Protein AF-A0AAW2IRC9-F1 (afdb_monomer_lite)

Structure (mmCIF, N/CA/C/O backbone):
data_AF-A0AAW2IRC9-F1
#
_entry.id   AF-A0AAW2IRC9-F1
#
loop_
_atom_site.group_PDB
_atom_site.id
_atom_site.type_symbol
_atom_site.label_atom_id
_atom_site.label_alt_id
_atom_site.label_comp_id
_atom_site.label_asym_id
_atom_site.label_entity_id
_atom_site.label_seq_id
_atom_site.pdbx_PDB_ins_code
_atom_site.Cartn_x
_atom_site.Cartn_y
_atom_site.Cartn_z
_atom_site.occupancy
_atom_site.B_iso_or_equiv
_atom_site.auth_seq_id
_atom_site.auth_comp_id
_atom_site.auth_asym_id
_atom_site.auth_atom_id
_atom_site.pdbx_PDB_model_num
ATOM 1 N N . MET A 1 1 ? -17.119 -15.629 35.421 1.00 36.94 1 MET A N 1
ATOM 2 C CA . MET A 1 1 ? -17.142 -14.207 35.018 1.00 36.94 1 MET A CA 1
ATOM 3 C C . MET A 1 1 ? -16.609 -14.108 33.598 1.00 36.94 1 MET A C 1
ATOM 5 O O . MET A 1 1 ? -15.403 -14.056 33.413 1.00 36.94 1 MET A O 1
ATOM 9 N N . GLY A 1 2 ? -17.488 -14.213 32.599 1.00 42.50 2 GLY A N 1
ATOM 10 C CA . GLY A 1 2 ? -17.121 -14.050 31.191 1.00 42.50 2 GLY A CA 1
ATOM 11 C C . GLY A 1 2 ? -17.391 -12.611 30.780 1.00 42.50 2 GLY A C 1
ATOM 12 O O . GLY A 1 2 ? -18.548 -12.219 30.680 1.00 42.50 2 GLY A O 1
ATOM 13 N N . LEU A 1 3 ? -16.337 -11.816 30.607 1.00 39.44 3 LEU A N 1
ATOM 14 C CA . LEU A 1 3 ? -16.446 -10.465 30.067 1.00 39.44 3 LEU A CA 1
ATOM 15 C C . LEU A 1 3 ? -16.672 -10.579 28.558 1.00 39.44 3 LEU A C 1
ATOM 17 O O . LEU A 1 3 ? -15.726 -10.702 27.782 1.00 39.44 3 LEU A O 1
ATOM 21 N N . THR A 1 4 ? -17.935 -10.570 28.141 1.00 38.06 4 THR A N 1
ATOM 22 C CA . THR A 1 4 ? -18.306 -10.381 26.740 1.00 38.06 4 THR A CA 1
ATOM 23 C C . THR A 1 4 ? -17.906 -8.964 26.338 1.00 38.06 4 THR A C 1
ATOM 25 O O . THR A 1 4 ? -18.595 -8.001 26.676 1.00 38.06 4 THR A O 1
ATOM 28 N N . LYS A 1 5 ? -16.769 -8.821 25.647 1.00 39.12 5 LYS A N 1
ATOM 29 C CA . LYS A 1 5 ? -16.417 -7.588 24.936 1.00 39.12 5 LYS A CA 1
ATOM 30 C C . LYS A 1 5 ? -17.437 -7.398 23.814 1.00 39.12 5 LYS A C 1
ATOM 32 O O . LYS A 1 5 ? -17.303 -7.968 22.738 1.00 39.12 5 LYS A O 1
ATOM 37 N N . THR A 1 6 ? -18.484 -6.628 24.080 1.00 34.91 6 THR A N 1
ATOM 38 C CA . THR A 1 6 ? -19.304 -6.022 23.030 1.00 34.91 6 THR A CA 1
ATOM 39 C C . THR A 1 6 ? -18.390 -5.172 22.148 1.00 34.91 6 THR A C 1
ATOM 41 O O . THR A 1 6 ? -17.687 -4.317 22.699 1.00 34.91 6 THR A O 1
ATOM 44 N N . PRO A 1 7 ? -18.364 -5.371 20.818 1.00 43.81 7 PRO A N 1
ATOM 45 C CA . PRO A 1 7 ? -17.602 -4.498 19.949 1.00 43.81 7 PRO A CA 1
ATOM 46 C C . PRO A 1 7 ? -18.285 -3.135 19.994 1.00 43.81 7 PRO A C 1
ATOM 48 O O . PRO A 1 7 ? -19.433 -2.973 19.578 1.00 43.81 7 PRO A O 1
ATOM 51 N N . VAL A 1 8 ? -17.592 -2.157 20.569 1.00 36.47 8 VAL A N 1
ATOM 52 C CA . VAL A 1 8 ? -17.982 -0.756 20.475 1.00 36.47 8 VAL A CA 1
ATOM 53 C C . VAL A 1 8 ? -17.762 -0.368 19.019 1.00 36.47 8 VAL A C 1
ATOM 55 O O . VAL A 1 8 ? -16.678 0.062 18.637 1.00 36.47 8 VAL A O 1
ATOM 58 N N . VAL A 1 9 ? -18.782 -0.568 18.185 1.00 44.66 9 VAL A N 1
ATOM 59 C CA . VAL A 1 9 ? -18.834 0.013 16.844 1.00 44.66 9 VAL A CA 1
ATOM 60 C C . VAL A 1 9 ? -19.119 1.497 17.039 1.00 44.66 9 VAL A C 1
ATOM 62 O O . VAL A 1 9 ? -20.247 1.972 16.930 1.00 44.66 9 VAL A O 1
ATOM 65 N N . LEU A 1 10 ? -18.075 2.238 17.409 1.00 42.06 10 LEU A N 1
ATOM 66 C CA . LEU A 1 10 ? -18.024 3.659 17.116 1.00 42.06 10 LEU A CA 1
ATOM 67 C C . LEU A 1 10 ? -18.193 3.777 15.597 1.00 42.06 10 LEU A C 1
ATOM 69 O O . LEU A 1 10 ? -17.495 3.068 14.871 1.00 42.06 10 LEU A O 1
ATOM 73 N N . PRO A 1 11 ? -19.090 4.635 15.087 1.00 44.66 11 PRO A N 1
ATOM 74 C CA . PRO A 1 11 ? -19.077 4.975 13.680 1.00 44.66 11 PRO A CA 1
ATOM 75 C C . PRO A 1 11 ? -17.816 5.808 13.449 1.00 44.66 11 PRO A C 1
ATOM 77 O O . PRO A 1 11 ? -17.836 7.037 13.487 1.00 44.66 11 PRO A O 1
ATOM 80 N N . THR A 1 12 ? -16.681 5.133 13.288 1.00 57.25 12 THR A N 1
ATOM 81 C CA . THR A 1 12 ? -15.450 5.728 12.797 1.00 57.25 12 THR A CA 1
ATOM 82 C C . THR A 1 12 ? -15.801 6.324 11.444 1.00 57.25 12 THR A C 1
ATOM 84 O O . THR A 1 12 ? -16.203 5.622 10.515 1.00 57.25 12 THR A O 1
ATOM 87 N N . LEU A 1 13 ? -15.730 7.652 11.347 1.00 67.56 13 LEU A N 1
ATOM 88 C CA . LEU A 1 13 ? -15.794 8.376 10.084 1.00 67.56 13 LEU A CA 1
ATOM 89 C C . LEU A 1 13 ? -14.582 7.938 9.255 1.00 67.56 13 LEU A C 1
ATOM 91 O O . LEU A 1 13 ? -13.532 8.567 9.278 1.00 67.56 13 LEU A O 1
ATOM 95 N N . LEU A 1 14 ? -14.720 6.799 8.577 1.00 77.38 14 LEU A N 1
ATOM 96 C CA . LEU A 1 14 ? -13.683 6.246 7.726 1.00 77.38 14 LEU A CA 1
ATOM 97 C C . LEU A 1 14 ? -13.409 7.235 6.593 1.00 77.38 14 LEU A C 1
ATOM 99 O O . LEU A 1 14 ? -14.340 7.784 5.980 1.00 77.38 14 LEU A O 1
ATOM 103 N N . SER A 1 15 ? -12.128 7.435 6.302 1.00 87.44 15 SER A N 1
ATOM 104 C CA . SER A 1 15 ? -11.694 8.162 5.115 1.00 87.44 15 SER A CA 1
ATOM 105 C C . SER A 1 15 ? -12.224 7.481 3.844 1.00 87.44 15 SER A C 1
ATOM 107 O O . SER A 1 15 ? -12.690 6.335 3.886 1.00 87.44 15 SER A O 1
ATOM 109 N N . PRO A 1 16 ? -12.167 8.148 2.677 1.00 91.50 16 PRO A N 1
ATOM 110 C CA . PRO A 1 16 ? -12.496 7.504 1.408 1.00 91.50 16 PRO A CA 1
ATOM 111 C C . PRO A 1 16 ? -11.729 6.188 1.201 1.00 91.50 16 PRO A C 1
ATOM 113 O O . PRO A 1 16 ? -12.317 5.216 0.730 1.00 91.50 16 PRO A O 1
ATOM 116 N N . LEU A 1 17 ? -10.460 6.137 1.628 1.00 91.00 17 LEU A N 1
ATOM 117 C CA . LEU A 1 17 ? -9.631 4.937 1.554 1.00 91.00 17 LEU A CA 1
ATOM 118 C C . LEU A 1 17 ? -10.124 3.851 2.512 1.00 91.00 17 LEU A C 1
ATOM 120 O O . LEU A 1 17 ? -10.362 2.728 2.077 1.00 91.00 17 LEU A O 1
ATOM 124 N N . GLY A 1 18 ? -10.359 4.188 3.783 1.00 92.25 18 GLY A N 1
ATOM 125 C CA . GLY A 1 18 ? -10.880 3.237 4.769 1.00 92.25 18 GLY A CA 1
ATOM 126 C C . GLY A 1 18 ? -12.242 2.657 4.368 1.00 92.25 18 GLY A C 1
ATOM 127 O O . GLY A 1 18 ? -12.480 1.461 4.518 1.00 92.25 18 GLY A O 1
ATOM 128 N N . LYS A 1 19 ? -13.122 3.471 3.765 1.00 93.56 19 LYS A N 1
ATOM 129 C CA . LYS A 1 19 ? -14.418 3.017 3.223 1.00 93.56 19 LYS A CA 1
ATOM 130 C C . LYS A 1 19 ? -14.255 2.065 2.042 1.00 93.56 19 LYS A C 1
ATOM 132 O O . LYS A 1 19 ? -14.993 1.086 1.963 1.00 93.56 19 LYS A O 1
ATOM 137 N N . ALA A 1 20 ? -13.333 2.361 1.126 1.00 94.81 20 ALA A N 1
ATOM 138 C CA . ALA A 1 20 ? -13.035 1.481 0.001 1.00 94.81 20 ALA A CA 1
ATOM 139 C C . ALA A 1 20 ? -12.475 0.136 0.495 1.00 94.81 20 ALA A C 1
ATOM 141 O O . ALA A 1 20 ? -12.919 -0.917 0.040 1.00 94.81 20 ALA A O 1
ATOM 142 N N . CYS A 1 21 ? -11.595 0.169 1.501 1.00 93.44 21 CYS A N 1
ATOM 143 C CA . CYS A 1 21 ? -11.014 -1.031 2.097 1.00 93.44 21 CYS A CA 1
ATOM 144 C C . CYS A 1 21 ? -12.058 -1.891 2.818 1.00 93.44 21 CYS A C 1
ATOM 146 O O . CYS A 1 21 ? -12.134 -3.089 2.566 1.00 93.44 21 CYS A O 1
ATOM 148 N N . ALA A 1 22 ? -12.932 -1.278 3.621 1.00 92.38 22 ALA A N 1
ATOM 149 C CA . ALA A 1 22 ? -14.032 -1.976 4.290 1.00 92.38 22 ALA A CA 1
ATOM 150 C C . ALA A 1 22 ? -15.024 -2.624 3.304 1.00 92.38 22 ALA A C 1
ATOM 152 O O . ALA A 1 22 ? -15.643 -3.637 3.614 1.00 92.38 22 ALA A O 1
ATOM 153 N N . ARG A 1 23 ? -15.181 -2.051 2.104 1.00 93.81 23 ARG A N 1
ATOM 154 C CA . ARG A 1 23 ? -16.021 -2.608 1.030 1.00 93.81 23 ARG A CA 1
ATOM 155 C C . ARG A 1 23 ? -15.294 -3.626 0.154 1.00 93.81 23 ARG A C 1
ATOM 157 O O . ARG A 1 23 ? -15.916 -4.148 -0.766 1.00 93.81 23 ARG A O 1
ATOM 164 N N . MET A 1 24 ? -14.007 -3.885 0.401 1.00 92.88 24 MET A N 1
ATOM 165 C CA . MET A 1 24 ? -13.148 -4.681 -0.482 1.00 92.88 24 MET A CA 1
ATOM 166 C C . MET A 1 24 ? -13.106 -4.155 -1.933 1.00 92.88 24 MET A C 1
ATOM 168 O O . MET A 1 24 ? -12.866 -4.916 -2.873 1.00 92.88 24 MET A O 1
ATOM 172 N N . ASP A 1 25 ? -13.319 -2.852 -2.137 1.00 96.19 25 ASP A N 1
ATOM 173 C CA . ASP A 1 25 ? -13.306 -2.237 -3.465 1.00 96.19 25 ASP A CA 1
ATOM 174 C C . ASP A 1 25 ? -11.872 -1.890 -3.878 1.00 96.19 25 ASP A C 1
ATOM 176 O O . ASP A 1 25 ? -11.396 -0.764 -3.719 1.00 96.19 25 ASP A O 1
ATOM 180 N N . LEU A 1 26 ? -11.172 -2.888 -4.419 1.00 95.25 26 LEU A N 1
ATOM 181 C CA . LEU A 1 26 ? -9.786 -2.740 -4.860 1.00 95.25 26 LEU A CA 1
ATOM 182 C C . LEU A 1 26 ? -9.626 -1.681 -5.966 1.00 95.25 26 LEU A C 1
ATOM 184 O O . LEU A 1 26 ? -8.556 -1.088 -6.083 1.00 95.25 26 LEU A O 1
ATOM 188 N N . THR A 1 27 ? -10.670 -1.413 -6.759 1.00 95.62 27 THR A N 1
ATOM 189 C CA . THR A 1 27 ? -10.611 -0.404 -7.830 1.00 95.62 27 THR A CA 1
ATOM 190 C C . THR A 1 27 ? -10.643 1.001 -7.247 1.00 95.62 27 THR A C 1
ATOM 192 O O . THR A 1 27 ? -9.814 1.833 -7.607 1.00 95.62 27 THR A O 1
ATOM 195 N N . ALA A 1 28 ? -11.534 1.255 -6.288 1.00 95.88 28 ALA A N 1
ATOM 196 C CA . ALA A 1 28 ? -11.546 2.524 -5.571 1.00 95.88 28 ALA A CA 1
ATOM 197 C C . ALA A 1 28 ? -10.240 2.744 -4.788 1.00 95.88 28 ALA A C 1
ATOM 199 O O . ALA A 1 28 ? -9.712 3.856 -4.777 1.00 95.88 28 ALA A O 1
ATOM 200 N N . VAL A 1 29 ? -9.682 1.690 -4.178 1.00 95.56 29 VAL A N 1
ATOM 201 C CA . VAL A 1 29 ? -8.371 1.755 -3.510 1.00 95.56 29 VAL A CA 1
ATOM 202 C C . VAL A 1 29 ? -7.272 2.138 -4.506 1.00 95.56 29 VAL A C 1
ATOM 204 O O . VAL A 1 29 ? -6.494 3.046 -4.225 1.00 95.56 29 VAL A O 1
ATOM 207 N N . HIS A 1 30 ? -7.236 1.508 -5.684 1.00 96.31 30 HIS A N 1
ATOM 208 C CA . HIS A 1 30 ? -6.281 1.828 -6.754 1.00 96.31 30 HIS A CA 1
ATOM 209 C C . HIS A 1 30 ? -6.328 3.308 -7.154 1.00 96.31 30 HIS A C 1
ATOM 211 O O . HIS A 1 30 ? -5.298 3.986 -7.122 1.00 96.31 30 HIS A O 1
ATOM 217 N N . ASP A 1 31 ? -7.521 3.832 -7.435 1.00 94.75 31 ASP A N 1
ATOM 218 C CA . ASP A 1 31 ? -7.710 5.231 -7.830 1.00 94.75 31 ASP A CA 1
ATOM 219 C C . ASP A 1 31 ? -7.279 6.210 -6.727 1.00 94.75 31 ASP A C 1
ATOM 221 O O . ASP A 1 31 ? -6.733 7.282 -7.008 1.00 94.75 31 ASP A O 1
ATOM 225 N N . ILE A 1 32 ? -7.514 5.860 -5.458 1.00 93.69 32 ILE A N 1
ATOM 226 C CA . ILE A 1 32 ? -7.085 6.674 -4.317 1.00 93.69 32 ILE A CA 1
ATOM 227 C C . ILE A 1 32 ? -5.559 6.670 -4.201 1.00 93.69 32 ILE A C 1
ATOM 229 O O . ILE A 1 32 ? -4.970 7.742 -4.080 1.00 93.69 32 ILE A O 1
ATOM 233 N N . LEU A 1 33 ? -4.903 5.510 -4.305 1.00 92.31 33 LEU A N 1
ATOM 234 C CA . LEU A 1 33 ? -3.439 5.420 -4.243 1.00 92.31 33 LEU A CA 1
ATOM 235 C C . LEU A 1 33 ? -2.751 6.197 -5.377 1.00 92.31 33 LEU A C 1
ATOM 237 O O . LEU A 1 33 ? -1.695 6.796 -5.160 1.00 92.31 33 LEU A O 1
ATOM 241 N N . LEU A 1 34 ? -3.355 6.243 -6.570 1.00 91.00 34 LEU A N 1
ATOM 242 C CA . LEU A 1 34 ? -2.870 7.083 -7.668 1.00 91.00 34 LEU A CA 1
ATOM 243 C C . LEU A 1 34 ? -2.949 8.578 -7.333 1.00 91.00 34 LEU A C 1
ATOM 245 O O . LEU A 1 34 ? -2.019 9.323 -7.639 1.00 91.00 34 LEU A O 1
ATOM 249 N N . LYS A 1 35 ? -4.037 9.021 -6.690 1.00 88.69 35 LYS A N 1
ATOM 250 C CA . LYS A 1 35 ? -4.242 10.430 -6.307 1.00 88.69 35 LYS A CA 1
ATOM 251 C C . LYS A 1 35 ? -3.357 10.866 -5.141 1.00 88.69 35 LYS A C 1
ATOM 253 O O . LYS A 1 35 ? -2.878 12.003 -5.137 1.00 88.69 35 LYS A O 1
ATOM 258 N N . THR A 1 36 ? -3.153 9.988 -4.162 1.00 82.75 36 THR A N 1
ATOM 259 C CA . THR A 1 36 ? -2.297 10.260 -3.000 1.00 82.75 36 THR A CA 1
ATOM 260 C C . THR A 1 36 ? -0.821 10.315 -3.401 1.00 82.75 36 THR A C 1
ATOM 262 O O . THR A 1 36 ? -0.071 11.118 -2.854 1.00 82.75 36 THR A O 1
ATOM 265 N N . GLY A 1 37 ? -0.401 9.572 -4.431 1.00 77.12 37 GLY A N 1
ATOM 266 C CA . GLY A 1 37 ? 0.963 9.668 -4.955 1.00 77.12 37 GLY A CA 1
ATOM 267 C C . GLY A 1 37 ? 2.014 9.192 -3.943 1.00 77.12 37 GLY A C 1
ATOM 268 O O . GLY A 1 37 ? 1.765 8.239 -3.212 1.00 77.12 37 GLY A O 1
ATOM 269 N N . TYR A 1 38 ? 3.173 9.858 -3.919 1.00 73.12 38 TYR A N 1
ATOM 270 C CA . TYR A 1 38 ? 4.244 9.679 -2.919 1.00 73.12 38 TYR A CA 1
ATOM 271 C C . TYR A 1 38 ? 4.164 10.719 -1.781 1.00 73.12 38 TYR A C 1
ATOM 273 O O . TYR A 1 38 ? 5.085 10.844 -0.984 1.00 73.12 38 TYR A O 1
ATOM 281 N N . LYS A 1 39 ? 3.055 11.468 -1.685 1.00 65.38 39 LYS A N 1
ATOM 282 C CA . LYS A 1 39 ? 2.900 12.614 -0.766 1.00 65.38 39 LYS A CA 1
ATOM 283 C C . LYS A 1 39 ? 2.971 12.248 0.716 1.00 65.38 39 LYS A C 1
ATOM 285 O O . LYS A 1 39 ? 3.263 13.084 1.558 1.00 65.38 39 LYS A O 1
ATOM 290 N N . ASP A 1 40 ? 2.687 10.995 1.057 1.00 60.03 40 ASP A N 1
ATOM 291 C CA . ASP A 1 40 ? 2.807 10.522 2.438 1.00 60.03 40 ASP A CA 1
ATOM 292 C C . ASP A 1 40 ? 4.276 10.286 2.860 1.00 60.03 40 ASP A C 1
ATOM 294 O O . ASP A 1 40 ? 4.545 10.135 4.049 1.00 60.03 40 ASP A O 1
ATOM 298 N N . GLU A 1 41 ? 5.225 10.284 1.913 1.00 58.78 41 GLU A N 1
ATOM 299 C CA . GLU A 1 41 ? 6.671 10.092 2.146 1.00 58.78 41 GLU A CA 1
ATOM 300 C C . GLU A 1 41 ? 7.488 11.381 1.929 1.00 58.78 41 GLU A C 1
ATOM 302 O O . GLU A 1 41 ? 8.716 11.378 2.010 1.00 58.78 41 GLU A O 1
ATOM 307 N N . GLU A 1 42 ? 6.804 12.510 1.720 1.00 52.31 42 GLU A N 1
ATOM 308 C CA . GLU A 1 42 ? 7.353 13.816 1.308 1.00 52.31 42 GLU A CA 1
ATOM 309 C C . GLU A 1 42 ? 8.254 14.492 2.371 1.00 52.31 42 GLU A C 1
ATOM 311 O O . GLU A 1 42 ? 8.742 15.599 2.173 1.00 52.31 42 GLU A O 1
ATOM 316 N N . GLY A 1 43 ? 8.535 13.812 3.490 1.00 47.81 43 GLY A N 1
ATOM 317 C CA . GLY A 1 43 ? 9.552 14.199 4.473 1.00 47.81 43 GLY A CA 1
ATOM 318 C C . GLY A 1 43 ? 10.975 13.711 4.159 1.00 47.81 43 GLY A C 1
ATOM 319 O O . GLY A 1 43 ? 11.900 14.090 4.873 1.00 47.81 43 GLY A O 1
ATOM 320 N N . ALA A 1 44 ? 11.163 12.880 3.126 1.00 45.47 44 ALA A N 1
ATOM 321 C CA . ALA A 1 44 ? 12.467 12.317 2.746 1.00 45.47 44 ALA A CA 1
ATOM 322 C C . ALA A 1 44 ? 12.924 12.689 1.322 1.00 45.47 44 ALA A C 1
ATOM 324 O O . ALA A 1 44 ? 13.997 12.271 0.890 1.00 45.47 44 ALA A O 1
ATOM 325 N N . GLU A 1 45 ? 12.141 13.484 0.589 1.00 46.03 45 GLU A N 1
ATOM 326 C CA . GLU A 1 45 ? 12.433 13.858 -0.798 1.00 46.03 45 GLU A CA 1
ATOM 327 C C . GLU A 1 45 ? 12.800 15.345 -0.896 1.00 46.03 45 GLU A C 1
ATOM 329 O O . GLU A 1 45 ? 12.021 16.139 -1.407 1.00 46.03 45 GLU A O 1
ATOM 334 N N . ASN A 1 46 ? 13.957 15.749 -0.356 1.00 48.06 46 ASN A N 1
ATOM 335 C CA . ASN A 1 46 ? 14.750 16.862 -0.907 1.00 48.06 46 ASN A CA 1
ATOM 336 C C . ASN A 1 46 ? 16.064 17.067 -0.142 1.00 48.06 46 ASN A C 1
ATOM 338 O O . ASN A 1 46 ? 16.221 17.996 0.642 1.00 48.06 46 ASN A O 1
ATOM 342 N N . GLU A 1 47 ? 17.049 16.237 -0.463 1.00 46.38 47 GLU A N 1
ATOM 343 C CA . GLU A 1 47 ? 18.367 16.772 -0.797 1.00 46.38 47 GLU A CA 1
ATOM 344 C C . GLU A 1 47 ? 18.963 15.860 -1.867 1.00 46.38 47 GLU A C 1
ATOM 346 O O . GLU A 1 47 ? 19.677 14.891 -1.608 1.00 46.38 47 GLU A O 1
ATOM 351 N N . LEU A 1 48 ? 18.533 16.133 -3.097 1.00 52.62 48 LEU A N 1
ATOM 352 C CA . LEU A 1 48 ? 19.063 15.517 -4.297 1.00 52.62 48 LEU A CA 1
ATOM 353 C C . LEU A 1 48 ? 20.542 15.917 -4.425 1.00 52.62 48 LEU A C 1
ATOM 355 O O . LEU A 1 48 ? 20.870 17.057 -4.765 1.00 52.62 48 LEU A O 1
ATOM 359 N N . SER A 1 49 ? 21.442 15.019 -4.023 1.00 53.50 49 SER A N 1
ATOM 360 C CA . SER A 1 49 ? 22.880 15.283 -3.978 1.00 53.50 49 SER A CA 1
ATOM 361 C C . SER A 1 49 ? 23.553 14.880 -5.292 1.00 53.50 49 SER A C 1
ATOM 363 O O . SER A 1 49 ? 23.068 14.034 -6.041 1.00 53.50 49 SER A O 1
ATOM 365 N N . PHE A 1 50 ? 24.734 15.446 -5.543 1.00 50.75 50 PHE A N 1
ATOM 366 C CA . PHE A 1 50 ? 25.613 15.222 -6.703 1.00 50.75 50 PHE A CA 1
ATOM 367 C C . PHE A 1 50 ? 25.855 13.733 -7.090 1.00 50.75 50 PHE A C 1
ATOM 369 O O . PHE A 1 50 ? 26.366 13.448 -8.170 1.00 50.75 50 PHE A O 1
ATOM 376 N N . GLN A 1 51 ? 25.466 12.767 -6.246 1.00 51.97 51 GLN A N 1
ATOM 377 C CA . GLN A 1 51 ? 25.468 11.321 -6.524 1.00 51.97 51 GLN A CA 1
ATOM 378 C C . GLN A 1 51 ? 24.451 10.857 -7.591 1.00 51.97 51 GLN A C 1
ATOM 380 O O . GLN A 1 51 ? 24.548 9.732 -8.093 1.00 51.97 51 GLN A O 1
ATOM 385 N N . GLU A 1 52 ? 23.506 11.708 -7.987 1.00 58.38 52 GLU A N 1
ATOM 386 C CA . GLU A 1 52 ? 22.450 11.395 -8.963 1.00 58.38 52 GLU A CA 1
ATOM 387 C C . GLU A 1 52 ? 22.892 11.170 -10.405 1.00 58.38 52 GLU A C 1
ATOM 389 O O . GLU A 1 52 ? 22.117 10.674 -11.221 1.00 58.38 52 GLU A O 1
ATOM 394 N N . TRP A 1 53 ? 24.131 11.506 -10.749 1.00 57.66 53 TRP A N 1
ATOM 395 C CA . TRP A 1 53 ? 24.609 11.398 -12.131 1.00 57.66 53 TRP A CA 1
ATOM 396 C C . TRP A 1 53 ? 25.130 9.997 -12.470 1.00 57.66 53 TRP A C 1
ATOM 398 O O . TRP A 1 53 ? 25.658 9.767 -13.556 1.00 57.66 53 TRP A O 1
ATOM 408 N N . THR A 1 54 ? 24.996 9.044 -11.547 1.00 77.94 54 THR A N 1
ATOM 409 C CA . THR A 1 54 ? 25.406 7.659 -11.774 1.00 77.94 54 THR A CA 1
ATOM 410 C C . THR A 1 54 ? 24.333 6.890 -12.548 1.00 77.94 54 THR A C 1
ATOM 412 O O . THR A 1 54 ? 23.133 7.037 -12.306 1.00 77.94 54 THR A O 1
ATOM 415 N N . GLN A 1 55 ? 24.766 6.014 -13.462 1.00 81.06 55 GLN A N 1
ATOM 416 C CA . GLN A 1 55 ? 23.875 5.147 -14.248 1.00 81.06 55 GLN A CA 1
ATOM 417 C C . GLN A 1 55 ? 22.900 4.359 -13.357 1.00 81.06 55 GLN A C 1
ATOM 419 O O . GLN A 1 55 ? 21.736 4.187 -13.699 1.00 81.06 55 GLN A O 1
ATOM 424 N N . GLN A 1 56 ? 23.354 3.942 -12.173 1.00 79.31 56 GLN A N 1
ATOM 425 C CA . GLN A 1 56 ? 22.548 3.205 -11.204 1.00 79.31 56 GLN A CA 1
ATOM 426 C C . GLN A 1 56 ? 21.353 4.017 -10.678 1.00 79.31 56 GLN A C 1
ATOM 428 O O . GLN A 1 56 ? 20.254 3.475 -10.556 1.00 79.31 56 GLN A O 1
ATOM 433 N N . VAL A 1 57 ? 21.536 5.312 -10.392 1.00 81.25 57 VAL A N 1
ATOM 434 C CA . VAL A 1 57 ? 20.438 6.180 -9.936 1.00 81.25 57 VAL A CA 1
ATOM 435 C C . VAL A 1 57 ? 19.447 6.432 -11.072 1.00 81.25 57 VAL A C 1
ATOM 437 O O . VAL A 1 57 ? 18.237 6.361 -10.855 1.00 81.25 57 VAL A O 1
ATOM 440 N N . GLN A 1 58 ? 19.932 6.635 -12.300 1.00 83.31 58 GLN A N 1
ATOM 441 C CA . GLN A 1 58 ? 19.058 6.755 -13.470 1.00 83.31 58 GLN A CA 1
ATOM 442 C C . GLN A 1 58 ? 18.235 5.484 -13.708 1.00 83.31 58 GLN A C 1
ATOM 444 O O . GLN A 1 58 ? 17.026 5.564 -13.928 1.00 83.31 58 GLN A O 1
ATOM 449 N N . ASP A 1 59 ? 18.856 4.309 -13.614 1.00 87.75 59 ASP A N 1
ATOM 450 C CA . ASP A 1 59 ? 18.175 3.024 -13.775 1.00 87.75 59 ASP A CA 1
ATOM 451 C C . ASP A 1 59 ? 17.114 2.807 -12.689 1.00 87.75 59 ASP A C 1
ATOM 453 O O . ASP A 1 59 ? 16.014 2.329 -12.985 1.00 87.75 59 ASP A O 1
ATOM 457 N N . MET A 1 60 ? 17.398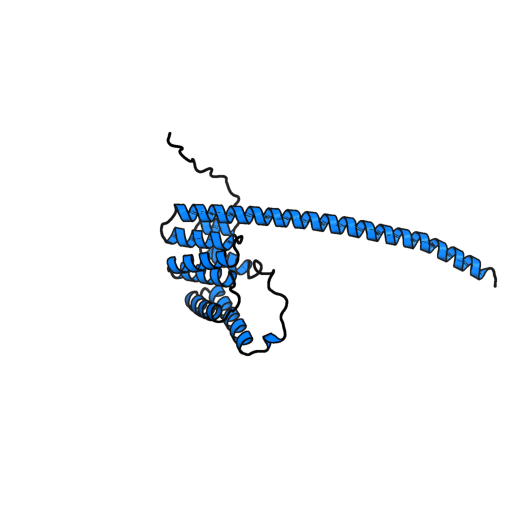 3.214 -11.449 1.00 87.31 60 MET A N 1
ATOM 458 C CA . MET A 1 60 ? 16.440 3.184 -10.342 1.00 87.31 60 MET A CA 1
ATOM 459 C C . MET A 1 60 ? 15.236 4.098 -10.615 1.00 87.31 60 MET A C 1
ATOM 461 O O . MET A 1 60 ? 14.091 3.649 -10.527 1.00 87.31 60 MET A O 1
ATOM 465 N N . LEU A 1 61 ? 15.470 5.358 -11.000 1.00 86.75 61 LEU A N 1
ATOM 466 C CA . LEU A 1 61 ? 14.404 6.321 -11.305 1.00 86.75 61 LEU A CA 1
ATOM 467 C C . LEU A 1 61 ? 13.550 5.876 -12.497 1.00 86.75 61 LEU A C 1
ATOM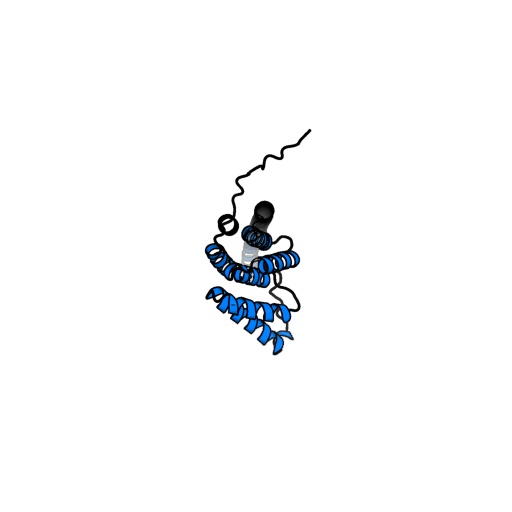 469 O O . LEU A 1 61 ? 12.321 5.956 -12.450 1.00 86.75 61 LEU A O 1
ATOM 473 N N . ASN A 1 62 ? 14.184 5.349 -13.545 1.00 89.94 62 ASN A N 1
ATOM 474 C CA . ASN A 1 62 ? 13.487 4.785 -14.695 1.00 89.94 62 ASN A CA 1
ATOM 475 C C . ASN A 1 62 ? 12.644 3.571 -14.289 1.00 89.94 62 ASN A C 1
ATOM 477 O O . ASN A 1 62 ? 11.480 3.483 -14.673 1.00 89.94 62 ASN A O 1
ATOM 481 N N . THR A 1 63 ? 13.187 2.668 -13.468 1.00 92.44 63 THR A N 1
ATOM 482 C CA . THR A 1 63 ? 12.456 1.491 -12.970 1.00 92.44 63 THR A CA 1
ATOM 483 C C . THR A 1 63 ? 11.237 1.903 -12.139 1.00 92.44 63 THR A C 1
ATOM 485 O O . THR A 1 63 ? 10.150 1.374 -12.368 1.00 92.44 63 THR A O 1
ATOM 488 N N . LYS A 1 64 ? 11.373 2.900 -11.249 1.00 91.44 64 LYS A N 1
ATOM 489 C CA . LYS A 1 64 ? 10.246 3.506 -10.513 1.00 91.44 64 LYS A CA 1
ATOM 490 C C . LYS A 1 64 ? 9.187 4.043 -11.472 1.00 91.44 64 LYS A C 1
ATOM 492 O O . LYS A 1 64 ? 8.020 3.676 -11.367 1.00 91.44 64 LYS A O 1
ATOM 497 N N . LYS A 1 65 ? 9.601 4.847 -12.454 1.00 91.69 65 LYS A N 1
ATOM 498 C CA . LYS A 1 65 ? 8.703 5.437 -13.453 1.00 91.69 65 LYS A CA 1
ATOM 499 C C . LYS A 1 65 ? 7.945 4.378 -14.256 1.00 91.69 65 LYS A C 1
ATOM 501 O O . LYS A 1 65 ? 6.743 4.527 -14.459 1.00 91.69 65 LYS A O 1
ATOM 506 N N . PHE A 1 66 ? 8.616 3.323 -14.716 1.00 94.50 66 PHE A N 1
ATOM 507 C CA . PHE A 1 66 ? 7.963 2.241 -15.456 1.00 94.50 66 PHE A CA 1
ATOM 508 C C . PHE A 1 66 ? 6.997 1.443 -14.577 1.00 94.50 66 PHE A C 1
ATOM 510 O O . PHE A 1 66 ? 5.893 1.145 -15.028 1.00 94.50 66 PHE A O 1
ATOM 517 N N . GLY A 1 67 ? 7.360 1.177 -13.317 1.00 95.50 67 GLY A N 1
ATOM 518 C CA . GLY A 1 67 ? 6.455 0.559 -12.345 1.00 95.50 67 GLY A CA 1
ATOM 519 C C . GLY A 1 67 ? 5.194 1.389 -12.116 1.00 95.50 67 GLY A C 1
ATOM 520 O O . GLY A 1 67 ? 4.093 0.851 -12.154 1.00 95.50 67 GLY A O 1
ATOM 521 N N . ASP A 1 68 ? 5.336 2.707 -11.981 1.00 93.56 68 ASP A N 1
ATOM 522 C CA . ASP A 1 68 ? 4.208 3.622 -11.791 1.00 93.56 68 ASP A CA 1
ATOM 523 C C . ASP A 1 68 ? 3.301 3.732 -13.018 1.00 93.56 68 ASP A C 1
ATOM 525 O O . ASP A 1 68 ? 2.079 3.815 -12.877 1.00 93.56 68 ASP A O 1
ATOM 529 N N . ILE A 1 69 ? 3.881 3.711 -14.222 1.00 95.38 69 ILE A N 1
ATOM 530 C CA . ILE A 1 69 ? 3.120 3.664 -15.476 1.00 95.38 69 ILE A CA 1
ATOM 531 C C . ILE A 1 69 ? 2.327 2.358 -15.551 1.00 95.38 69 ILE A C 1
ATOM 533 O O . ILE A 1 69 ? 1.114 2.408 -15.731 1.00 95.38 69 ILE A O 1
ATOM 537 N N . ALA A 1 70 ? 2.978 1.211 -15.339 1.00 96.88 70 ALA A N 1
ATOM 538 C CA . ALA A 1 70 ? 2.315 -0.091 -15.359 1.00 96.88 70 ALA A CA 1
ATOM 539 C C . ALA A 1 70 ? 1.205 -0.181 -14.298 1.00 96.88 70 ALA A C 1
ATOM 541 O O . ALA A 1 70 ? 0.095 -0.628 -14.586 1.00 96.88 70 ALA A O 1
ATOM 542 N N . PHE A 1 71 ? 1.467 0.323 -13.087 1.00 96.50 71 PHE A N 1
ATOM 543 C CA . PHE A 1 71 ? 0.484 0.374 -12.010 1.00 96.50 71 PHE A CA 1
ATOM 544 C C . PHE A 1 71 ? -0.727 1.228 -12.391 1.00 96.50 71 PHE A C 1
ATOM 546 O O . PHE A 1 71 ? -1.863 0.793 -12.209 1.00 96.50 71 PHE A O 1
ATOM 553 N N . ARG A 1 72 ? -0.512 2.423 -12.952 1.00 95.62 72 ARG A N 1
ATOM 554 C CA . ARG A 1 72 ? -1.592 3.300 -13.428 1.00 95.62 72 ARG A CA 1
ATOM 555 C C . ARG A 1 72 ? -2.408 2.648 -14.538 1.00 95.62 72 ARG A C 1
ATOM 557 O O . ARG A 1 72 ? -3.634 2.720 -14.508 1.00 95.62 72 ARG A O 1
ATOM 564 N N . ASP A 1 73 ? -1.734 1.992 -15.472 1.00 96.44 73 ASP A N 1
ATOM 565 C CA . ASP A 1 73 ? -2.350 1.359 -16.637 1.00 96.44 73 ASP A CA 1
ATOM 566 C C . ASP A 1 73 ? -2.998 -0.002 -16.278 1.00 96.44 73 ASP A C 1
ATOM 568 O O . ASP A 1 73 ? -3.533 -0.690 -17.146 1.00 96.44 73 ASP A O 1
ATOM 572 N N . LYS A 1 74 ? -3.013 -0.361 -14.981 1.00 95.69 74 LYS A N 1
ATOM 573 C CA . LYS A 1 74 ? -3.568 -1.602 -14.407 1.00 95.69 74 LYS A CA 1
ATOM 574 C C . LYS A 1 74 ? -2.897 -2.876 -14.929 1.00 95.69 74 LYS A C 1
ATOM 576 O O . LYS A 1 74 ? -3.433 -3.973 -14.767 1.00 95.69 74 LYS A O 1
ATOM 581 N N . ASP A 1 75 ? -1.696 -2.753 -15.488 1.00 97.25 75 ASP A N 1
ATOM 582 C CA . ASP A 1 75 ? -0.822 -3.887 -15.768 1.00 97.25 75 ASP A CA 1
ATOM 583 C C . ASP A 1 75 ? -0.091 -4.296 -14.485 1.00 97.25 75 ASP A C 1
ATOM 585 O O . ASP A 1 75 ? 1.083 -3.996 -14.251 1.00 97.25 75 ASP A O 1
ATOM 589 N N . PHE A 1 76 ? -0.833 -4.966 -13.605 1.00 97.12 76 PHE A N 1
ATOM 590 C CA . PHE A 1 76 ? -0.347 -5.331 -12.278 1.00 97.12 76 PHE A CA 1
ATOM 591 C C . PHE A 1 76 ? 0.815 -6.325 -12.317 1.00 97.12 76 PHE A C 1
ATOM 593 O O . PHE A 1 76 ? 1.641 -6.314 -11.410 1.00 97.12 76 PHE A O 1
ATOM 600 N N . LYS A 1 77 ? 0.922 -7.155 -13.363 1.00 97.25 77 LYS A N 1
ATOM 601 C CA . LYS A 1 77 ? 2.033 -8.107 -13.499 1.00 97.25 77 LYS A CA 1
ATOM 602 C C . LYS A 1 77 ? 3.337 -7.367 -13.770 1.00 97.25 77 LYS A C 1
ATOM 604 O O . LYS A 1 77 ? 4.289 -7.526 -13.011 1.00 97.25 77 LYS A O 1
ATOM 609 N N . SER A 1 78 ? 3.353 -6.489 -14.773 1.00 97.19 78 SER A N 1
ATOM 610 C CA . SER A 1 78 ? 4.538 -5.674 -15.042 1.00 97.19 78 SER A CA 1
ATOM 611 C C . SER A 1 78 ? 4.840 -4.700 -13.904 1.00 97.19 78 SER A C 1
ATOM 613 O O . SER A 1 78 ? 6.008 -4.497 -13.577 1.00 97.19 78 SER A O 1
ATOM 615 N N . ALA A 1 79 ? 3.819 -4.148 -13.237 1.00 97.06 79 ALA A N 1
ATOM 616 C CA . ALA A 1 79 ? 4.022 -3.320 -12.049 1.00 97.06 79 ALA A CA 1
ATOM 617 C C . ALA A 1 79 ? 4.765 -4.086 -10.940 1.00 97.06 79 ALA A C 1
ATOM 619 O O . ALA A 1 79 ? 5.717 -3.559 -10.365 1.00 97.06 79 ALA A O 1
ATOM 620 N N . ILE A 1 80 ? 4.386 -5.342 -10.672 1.00 97.62 80 ILE A N 1
ATOM 621 C CA . ILE A 1 80 ? 5.073 -6.205 -9.699 1.00 97.62 80 ILE A CA 1
ATOM 622 C C . ILE A 1 80 ? 6.532 -6.433 -10.090 1.00 97.62 80 ILE A C 1
ATOM 624 O O . ILE A 1 80 ? 7.405 -6.322 -9.224 1.00 97.62 80 ILE A O 1
ATOM 628 N N . ASP A 1 81 ? 6.812 -6.717 -11.362 1.00 97.38 81 ASP A N 1
ATOM 629 C CA . ASP A 1 81 ? 8.175 -6.963 -11.842 1.00 97.38 81 ASP A CA 1
ATOM 630 C C . ASP A 1 81 ? 9.061 -5.723 -11.659 1.00 97.3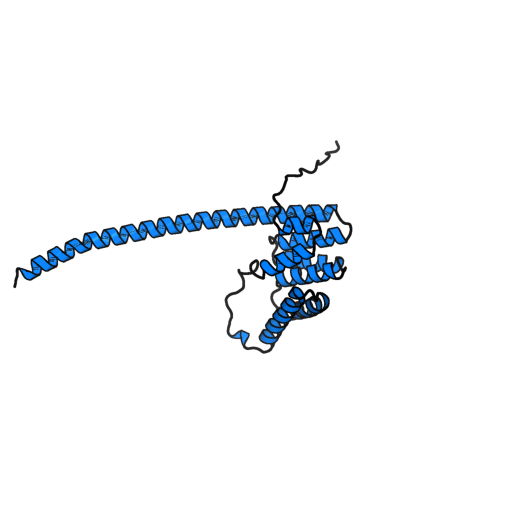8 81 ASP A C 1
ATOM 632 O O . ASP A 1 81 ? 10.148 -5.801 -11.073 1.00 97.38 81 ASP A O 1
ATOM 636 N N . TYR A 1 82 ? 8.574 -4.552 -12.085 1.00 97.06 82 TYR A N 1
ATOM 637 C CA . TYR A 1 82 ? 9.296 -3.292 -11.925 1.00 97.06 82 TYR A CA 1
ATOM 638 C C . TYR A 1 82 ? 9.477 -2.915 -10.455 1.00 97.06 82 TYR A C 1
ATOM 640 O O . TYR A 1 82 ? 10.590 -2.571 -10.060 1.00 97.06 82 TYR A O 1
ATOM 648 N N . TYR A 1 83 ? 8.440 -3.019 -9.619 1.00 95.94 83 TYR A N 1
ATOM 649 C CA . TYR A 1 83 ? 8.572 -2.718 -8.193 1.00 95.94 83 TYR A CA 1
ATOM 650 C C . TYR A 1 83 ? 9.486 -3.708 -7.472 1.00 95.94 83 TYR A C 1
ATOM 652 O O . TYR A 1 83 ? 10.228 -3.309 -6.581 1.00 95.94 83 TYR A O 1
ATOM 660 N N . SER A 1 84 ? 9.510 -4.979 -7.867 1.00 95.81 84 SER A N 1
ATOM 661 C CA . SER A 1 84 ? 10.429 -5.962 -7.283 1.00 95.81 84 SER A CA 1
ATOM 662 C C . SER A 1 84 ? 11.877 -5.691 -7.654 1.00 95.81 84 SER A C 1
ATOM 664 O O . SER A 1 84 ? 12.748 -5.724 -6.782 1.00 95.81 84 SER A O 1
ATOM 666 N N . LYS A 1 85 ? 12.127 -5.322 -8.914 1.00 94.38 85 LYS A N 1
ATOM 667 C CA . LYS A 1 85 ? 13.435 -4.827 -9.341 1.00 94.38 85 LYS A CA 1
ATOM 668 C C . LYS A 1 85 ? 13.818 -3.562 -8.572 1.00 94.38 85 LYS A C 1
ATOM 670 O O . LYS A 1 85 ? 14.930 -3.479 -8.062 1.00 94.38 85 LYS A O 1
ATOM 675 N N . LEU A 1 86 ? 12.892 -2.618 -8.416 1.00 92.00 86 LEU A N 1
ATOM 676 C CA . LEU A 1 86 ? 13.129 -1.379 -7.684 1.00 92.00 86 LEU A CA 1
ATOM 677 C C . LEU A 1 86 ? 13.506 -1.642 -6.218 1.00 92.00 86 LEU A C 1
ATOM 679 O O . LEU A 1 86 ? 14.521 -1.133 -5.760 1.00 92.00 86 LEU A O 1
ATOM 683 N N . VAL A 1 87 ? 12.761 -2.498 -5.513 1.00 91.69 87 VAL A N 1
ATOM 684 C CA . VAL A 1 87 ? 13.057 -2.885 -4.121 1.00 91.69 87 VAL A CA 1
ATOM 685 C C . VAL A 1 87 ? 14.452 -3.506 -3.989 1.00 91.69 87 VAL A C 1
ATOM 687 O O . VAL A 1 87 ? 15.120 -3.270 -2.991 1.00 91.69 87 VAL A O 1
ATOM 690 N N . SER A 1 88 ? 14.927 -4.253 -4.992 1.00 90.88 88 SER A N 1
ATOM 691 C CA . SER A 1 88 ? 16.292 -4.808 -4.981 1.00 90.88 88 SER A CA 1
ATOM 692 C C . SER A 1 88 ? 17.399 -3.769 -5.218 1.00 90.88 88 SER A C 1
ATOM 694 O O . SER A 1 88 ? 18.549 -4.007 -4.861 1.00 90.88 88 SER A O 1
ATOM 696 N N . MET A 1 89 ? 17.062 -2.631 -5.833 1.00 85.56 89 MET A N 1
ATOM 697 C CA . MET A 1 89 ? 17.997 -1.550 -6.166 1.00 85.56 89 MET A CA 1
ATOM 698 C C . MET A 1 89 ? 18.042 -0.452 -5.099 1.00 85.56 89 MET A C 1
ATOM 700 O O . MET A 1 89 ? 19.055 0.234 -4.971 1.00 85.56 89 MET A O 1
ATOM 704 N N . MET A 1 90 ? 16.945 -0.257 -4.365 1.00 82.06 90 MET A N 1
ATOM 705 C CA . MET A 1 90 ? 16.816 0.796 -3.363 1.00 82.06 90 MET A CA 1
ATOM 706 C C . MET A 1 90 ? 17.601 0.455 -2.091 1.00 82.06 90 MET A C 1
ATOM 708 O O . MET A 1 90 ? 17.396 -0.591 -1.483 1.00 82.06 90 MET A O 1
ATOM 712 N N . SER A 1 91 ? 18.462 1.380 -1.657 1.00 79.00 91 SER A N 1
ATOM 713 C CA . SER A 1 91 ? 19.149 1.298 -0.357 1.00 79.00 91 SER A CA 1
ATOM 714 C C . SER A 1 91 ? 18.205 1.634 0.805 1.00 79.00 91 SER A C 1
ATOM 716 O O . SER A 1 91 ? 18.248 1.005 1.860 1.00 79.00 91 SER A O 1
ATOM 718 N N . VAL A 1 92 ? 17.310 2.604 0.587 1.00 80.19 92 VAL A N 1
ATOM 719 C CA . VAL A 1 92 ? 16.283 3.004 1.552 1.00 80.19 92 VAL A CA 1
ATOM 720 C C . VAL A 1 92 ? 14.932 2.490 1.061 1.00 80.19 92 VAL A C 1
ATOM 722 O O . VAL A 1 92 ? 14.533 2.837 -0.052 1.00 80.19 92 VAL A O 1
ATOM 725 N N . PRO A 1 93 ? 14.223 1.661 1.839 1.00 81.00 93 PRO A N 1
ATOM 726 C CA . PRO A 1 93 ? 12.923 1.145 1.439 1.00 81.00 93 PRO A CA 1
ATOM 727 C C . PRO A 1 93 ? 11.860 2.257 1.388 1.00 81.00 93 PRO A C 1
ATOM 729 O O . PRO A 1 93 ? 11.823 3.121 2.258 1.00 81.00 93 PRO A O 1
ATOM 732 N N . SER A 1 94 ? 10.975 2.211 0.386 1.00 86.25 94 SER A N 1
ATOM 733 C CA . SER A 1 94 ? 9.818 3.115 0.257 1.00 86.25 94 SER A CA 1
ATOM 734 C C . SER A 1 94 ? 8.527 2.355 0.543 1.00 86.25 94 SER A C 1
ATOM 736 O O . SER A 1 94 ? 8.209 1.359 -0.115 1.00 86.25 94 SER A O 1
ATOM 738 N N . SER A 1 95 ? 7.753 2.851 1.500 1.00 90.94 95 SER A N 1
ATOM 739 C CA . SER A 1 95 ? 6.456 2.300 1.903 1.00 90.94 95 SER A CA 1
ATOM 740 C C . SER A 1 95 ? 5.445 2.402 0.768 1.00 90.94 95 SER A C 1
ATOM 742 O O . SER A 1 95 ? 4.667 1.471 0.557 1.00 90.94 95 SER A O 1
ATOM 744 N N . THR A 1 96 ? 5.484 3.489 -0.013 1.00 91.50 96 THR A N 1
ATOM 745 C CA . THR A 1 96 ? 4.604 3.672 -1.179 1.00 91.50 96 THR A CA 1
ATOM 746 C C . THR A 1 96 ? 4.806 2.567 -2.210 1.00 91.50 96 THR A C 1
ATOM 748 O O . THR A 1 96 ? 3.830 2.019 -2.728 1.00 91.50 96 THR A O 1
ATOM 751 N N . VAL A 1 97 ? 6.064 2.203 -2.489 1.00 93.38 97 VAL A N 1
ATOM 752 C CA . VAL A 1 97 ? 6.396 1.114 -3.421 1.00 93.38 97 VAL A CA 1
ATOM 753 C C . VAL A 1 97 ? 5.828 -0.212 -2.920 1.00 93.38 97 VAL A C 1
ATOM 755 O O . VAL A 1 97 ? 5.175 -0.922 -3.688 1.00 93.38 97 VAL A O 1
ATOM 758 N N . PHE A 1 98 ? 5.999 -0.521 -1.631 1.00 95.38 98 PHE A N 1
ATOM 759 C CA . PHE A 1 98 ? 5.433 -1.736 -1.041 1.00 95.38 98 PHE A CA 1
ATOM 760 C C . PHE A 1 98 ? 3.905 -1.757 -1.094 1.00 95.38 98 PHE A C 1
ATOM 762 O O . PHE A 1 98 ? 3.336 -2.768 -1.485 1.00 95.38 98 PHE A O 1
ATOM 769 N N . VAL A 1 99 ? 3.221 -0.651 -0.793 1.00 96.12 99 VAL A N 1
ATOM 770 C CA . VAL A 1 99 ? 1.751 -0.584 -0.864 1.00 96.12 99 VAL A CA 1
ATOM 771 C C . VAL A 1 99 ? 1.228 -0.763 -2.290 1.00 96.12 99 VAL A C 1
ATOM 773 O O . VAL A 1 99 ? 0.264 -1.500 -2.505 1.00 96.12 99 VAL A O 1
ATOM 776 N N . ARG A 1 100 ? 1.862 -0.137 -3.289 1.00 95.44 100 ARG A N 1
ATOM 777 C CA . ARG A 1 100 ? 1.462 -0.300 -4.698 1.00 95.44 100 ARG A CA 1
ATOM 778 C C . ARG A 1 100 ? 1.702 -1.724 -5.189 1.00 95.44 100 ARG A C 1
ATOM 780 O O . ARG A 1 100 ? 0.848 -2.291 -5.879 1.00 95.44 100 ARG A O 1
ATOM 787 N N . ARG A 1 101 ? 2.819 -2.339 -4.794 1.00 96.94 101 ARG A N 1
ATOM 788 C CA . ARG A 1 101 ? 3.096 -3.746 -5.096 1.00 96.94 101 ARG A CA 1
ATOM 789 C C . ARG A 1 101 ? 2.123 -4.684 -4.372 1.00 96.94 101 ARG A C 1
ATOM 791 O O . ARG A 1 101 ? 1.574 -5.573 -5.017 1.00 96.94 101 ARG A O 1
ATOM 798 N N . ALA A 1 102 ? 1.795 -4.416 -3.108 1.00 97.75 102 ALA A N 1
ATOM 799 C CA . ALA A 1 102 ? 0.787 -5.153 -2.347 1.00 97.75 102 ALA A CA 1
ATOM 800 C C . ALA A 1 102 ? -0.586 -5.112 -3.027 1.00 97.75 102 ALA A C 1
ATOM 802 O O . ALA A 1 102 ? -1.216 -6.153 -3.207 1.00 97.75 102 ALA A O 1
ATOM 803 N N . LEU A 1 103 ? -1.045 -3.934 -3.468 1.00 97.44 103 LEU A N 1
ATOM 804 C CA . LEU A 1 103 ? -2.311 -3.840 -4.197 1.00 97.44 103 LEU A CA 1
ATOM 805 C C . LEU A 1 103 ? -2.255 -4.613 -5.517 1.00 97.44 103 LEU A C 1
ATOM 807 O O . LEU A 1 103 ? -3.216 -5.293 -5.867 1.00 97.44 103 LEU A O 1
ATOM 811 N N . SER A 1 104 ? -1.129 -4.544 -6.227 1.00 97.81 104 SER A N 1
ATOM 812 C CA . SER A 1 104 ? -0.933 -5.303 -7.465 1.00 97.81 104 SER A CA 1
ATOM 813 C C . SER A 1 104 ? -1.045 -6.811 -7.214 1.00 97.81 104 SER A C 1
ATOM 815 O O . SER A 1 104 ? -1.736 -7.498 -7.964 1.00 97.81 104 SER A O 1
ATOM 817 N N . TYR A 1 105 ? -0.466 -7.316 -6.117 1.00 98.25 105 TYR A N 1
ATOM 818 C CA . TYR A 1 105 ? -0.626 -8.707 -5.683 1.00 98.25 105 TYR A CA 1
ATOM 819 C C . TYR A 1 105 ? -2.084 -9.064 -5.368 1.00 98.25 105 TYR A C 1
ATOM 821 O O . TYR A 1 105 ? -2.560 -10.112 -5.805 1.00 98.25 105 TYR A O 1
ATOM 829 N N . LEU A 1 106 ? -2.829 -8.189 -4.682 1.00 97.38 106 LEU A N 1
ATOM 830 C CA . LEU A 1 106 ? -4.261 -8.404 -4.425 1.00 97.38 106 LEU A CA 1
ATOM 831 C C . LEU A 1 106 ? -5.074 -8.485 -5.721 1.00 97.38 106 LEU A C 1
ATOM 833 O O . LEU A 1 106 ? -5.966 -9.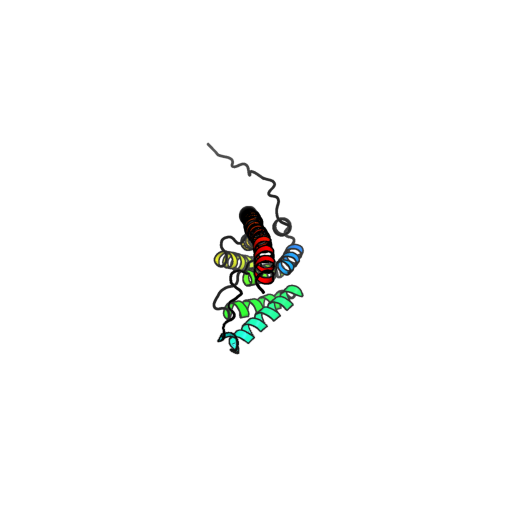325 -5.830 1.00 97.38 106 LEU A O 1
ATOM 837 N N . MET A 1 107 ? -4.750 -7.649 -6.708 1.00 96.38 107 MET A N 1
ATOM 838 C CA . MET A 1 107 ? -5.429 -7.625 -8.006 1.00 96.38 107 MET A CA 1
ATOM 839 C C . MET A 1 107 ? -5.183 -8.892 -8.831 1.00 96.38 107 MET A C 1
ATOM 841 O O . MET A 1 107 ? -6.068 -9.313 -9.573 1.00 96.38 107 MET A O 1
ATOM 845 N N . ILE A 1 108 ? -4.015 -9.527 -8.686 1.00 96.88 108 ILE A N 1
ATOM 846 C CA . ILE A 1 108 ? -3.707 -10.808 -9.345 1.00 96.88 108 ILE A CA 1
ATOM 847 C C . ILE A 1 108 ? -4.052 -12.038 -8.489 1.00 96.88 108 ILE A C 1
ATOM 849 O O . ILE A 1 108 ? -3.761 -13.160 -8.900 1.00 96.88 108 ILE A O 1
ATOM 853 N N . GLY A 1 109 ? -4.672 -11.846 -7.319 1.00 95.56 109 GLY A N 1
ATOM 854 C CA . GLY A 1 109 ? -5.138 -12.934 -6.456 1.00 95.56 109 GLY A CA 1
ATOM 855 C C . GLY A 1 109 ? -4.049 -13.608 -5.617 1.00 95.56 109 GLY A C 1
ATOM 856 O O . GLY A 1 109 ? -4.173 -14.791 -5.325 1.00 95.56 109 GLY A O 1
ATOM 857 N N . GLN A 1 110 ? -2.999 -12.880 -5.226 1.00 97.50 110 GLN A N 1
ATOM 858 C CA . GLN A 1 110 ? -1.909 -13.369 -4.366 1.00 97.50 110 GLN A CA 1
ATOM 859 C C . GLN A 1 110 ? -1.891 -12.637 -3.006 1.00 97.50 110 GLN A C 1
ATOM 861 O O . GLN A 1 110 ? -0.986 -11.840 -2.735 1.00 97.50 110 GLN A O 1
ATOM 866 N N . PRO A 1 111 ? -2.903 -12.840 -2.143 1.00 97.00 111 PRO A N 1
ATOM 867 C CA . PRO A 1 111 ? -3.064 -12.065 -0.914 1.00 97.00 111 PRO A CA 1
ATOM 868 C C . PRO A 1 111 ? -1.979 -12.322 0.144 1.00 97.00 111 PRO A C 1
ATOM 870 O O . PRO A 1 111 ? -1.679 -11.426 0.928 1.00 97.00 111 PRO A O 1
ATOM 873 N N . GLU A 1 112 ? -1.321 -13.483 0.149 1.00 97.56 112 GLU A N 1
ATOM 874 C CA . GLU A 1 112 ? -0.234 -13.797 1.086 1.00 97.56 112 GLU A CA 1
ATOM 875 C C . GLU A 1 112 ? 0.996 -12.918 0.835 1.00 97.56 112 GLU A C 1
ATOM 877 O O . GLU A 1 112 ? 1.638 -12.444 1.774 1.00 97.56 112 GLU A O 1
ATOM 882 N N . LEU A 1 113 ? 1.330 -12.687 -0.439 1.00 97.62 113 LEU A N 1
ATOM 883 C CA . LEU A 1 113 ? 2.421 -11.790 -0.822 1.00 97.62 113 LEU A CA 1
ATOM 884 C C . LEU A 1 113 ? 2.042 -10.333 -0.567 1.00 97.62 113 LEU A C 1
ATOM 886 O O . LEU A 1 113 ? 2.868 -9.563 -0.079 1.00 97.62 113 LEU A O 1
ATOM 890 N N . ALA A 1 114 ? 0.779 -9.976 -0.818 1.00 97.75 114 ALA A N 1
ATOM 891 C CA . ALA A 1 114 ? 0.270 -8.651 -0.498 1.00 97.75 114 ALA A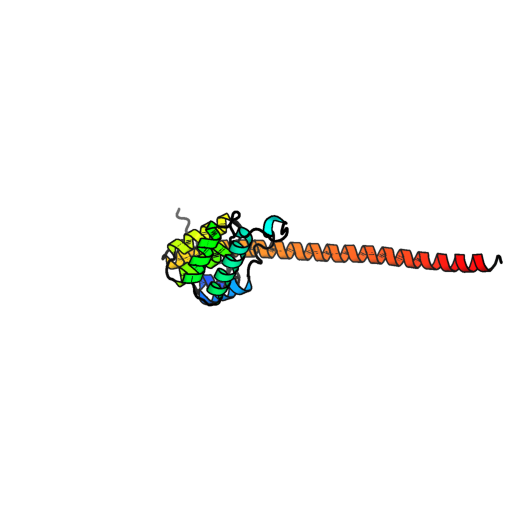 CA 1
ATOM 892 C C . ALA A 1 114 ? 0.375 -8.330 0.998 1.00 97.75 114 ALA A C 1
ATOM 894 O O . ALA A 1 114 ? 0.792 -7.230 1.354 1.00 97.75 114 ALA A O 1
ATOM 895 N N . LEU A 1 115 ? 0.046 -9.288 1.871 1.00 97.94 115 LEU A N 1
ATOM 896 C CA . LEU A 1 115 ? 0.159 -9.109 3.317 1.00 97.94 115 LEU A CA 1
ATOM 897 C C . LEU A 1 115 ? 1.611 -8.858 3.738 1.00 97.94 115 LEU A C 1
ATOM 899 O O . LEU A 1 115 ? 1.871 -7.941 4.513 1.00 97.94 115 LEU A O 1
ATOM 903 N N . ARG A 1 116 ? 2.568 -9.615 3.184 1.00 97.62 116 ARG A N 1
ATOM 904 C CA . ARG A 1 116 ? 4.003 -9.419 3.461 1.00 97.62 116 ARG A CA 1
ATOM 905 C C . ARG A 1 116 ? 4.470 -8.016 3.083 1.00 97.62 116 ARG A C 1
ATOM 907 O O . ARG A 1 116 ? 5.154 -7.370 3.872 1.00 97.62 116 ARG A O 1
ATOM 914 N N . ASP A 1 117 ? 4.070 -7.533 1.911 1.00 96.88 117 ASP A N 1
ATOM 915 C CA . ASP A 1 117 ? 4.405 -6.179 1.470 1.00 96.88 117 ASP A CA 1
ATOM 916 C C . ASP A 1 117 ? 3.732 -5.107 2.333 1.00 96.88 117 ASP A C 1
ATOM 918 O O . ASP A 1 117 ? 4.363 -4.112 2.685 1.00 96.88 117 ASP A O 1
ATOM 922 N N . ALA A 1 118 ? 2.477 -5.311 2.733 1.00 96.75 118 ALA A N 1
ATOM 923 C CA . ALA A 1 118 ? 1.770 -4.386 3.614 1.00 96.75 118 ALA A CA 1
ATOM 924 C C . ALA A 1 118 ? 2.400 -4.318 5.021 1.00 96.75 118 ALA A C 1
ATOM 926 O O . ALA A 1 118 ? 2.462 -3.247 5.626 1.00 96.75 118 ALA A O 1
ATOM 927 N N . MET A 1 119 ? 2.925 -5.434 5.534 1.00 96.25 119 MET A N 1
ATOM 928 C CA . MET A 1 119 ? 3.726 -5.458 6.764 1.00 96.25 119 MET A CA 1
ATOM 929 C C . MET A 1 119 ? 5.064 -4.741 6.580 1.00 96.25 119 MET A C 1
ATOM 931 O O . MET A 1 119 ? 5.463 -3.957 7.437 1.00 96.25 119 MET A O 1
ATOM 935 N N . GLN A 1 120 ? 5.733 -4.930 5.442 1.00 95.06 120 GLN A N 1
ATOM 936 C CA . GLN A 1 120 ? 6.976 -4.218 5.153 1.00 95.06 120 GLN A CA 1
ATOM 937 C C . GLN A 1 120 ? 6.755 -2.702 5.051 1.00 95.06 120 GLN A C 1
ATOM 939 O O . GLN A 1 120 ? 7.562 -1.930 5.567 1.00 95.06 120 GLN A O 1
ATOM 944 N N . ALA A 1 121 ? 5.641 -2.264 4.458 1.00 94.00 121 ALA A N 1
ATOM 945 C CA . ALA A 1 121 ? 5.257 -0.855 4.420 1.00 94.00 121 ALA A CA 1
ATOM 946 C C . ALA A 1 121 ? 5.065 -0.269 5.829 1.00 94.00 121 ALA A C 1
ATOM 948 O O . ALA A 1 121 ? 5.505 0.848 6.087 1.00 94.00 121 ALA A O 1
ATOM 949 N N . GLN A 1 122 ? 4.474 -1.033 6.751 1.00 94.81 122 GLN A N 1
ATOM 950 C CA . GLN A 1 122 ? 4.350 -0.633 8.155 1.00 94.81 122 GLN A CA 1
ATOM 951 C C . GLN A 1 122 ? 5.720 -0.531 8.843 1.00 94.81 122 GLN A C 1
ATOM 953 O O . GLN A 1 122 ? 5.937 0.376 9.635 1.00 94.81 122 GLN A O 1
ATOM 958 N N . VAL A 1 123 ? 6.668 -1.424 8.541 1.00 93.12 123 VAL A N 1
ATOM 959 C CA . VAL A 1 123 ? 8.038 -1.324 9.081 1.00 93.12 123 VAL A CA 1
ATOM 960 C C . VAL A 1 123 ? 8.730 -0.045 8.601 1.00 93.12 123 VAL A C 1
ATOM 962 O O . VAL A 1 123 ? 9.457 0.579 9.371 1.00 93.12 123 VAL A O 1
ATOM 965 N N . CYS A 1 124 ? 8.490 0.360 7.351 1.00 89.06 124 CYS A N 1
ATOM 966 C CA . CYS A 1 124 ? 9.042 1.593 6.788 1.00 89.06 124 CYS A CA 1
ATOM 967 C C . CYS A 1 124 ? 8.421 2.841 7.434 1.00 89.06 124 CYS A C 1
ATOM 969 O O . CYS A 1 124 ? 9.146 3.757 7.818 1.00 89.06 124 CYS A O 1
ATOM 971 N N . LEU A 1 125 ? 7.093 2.858 7.594 1.00 88.62 125 LEU A N 1
ATOM 972 C CA . LEU A 1 125 ? 6.354 3.937 8.251 1.00 88.62 125 LEU A CA 1
ATOM 973 C C . LEU A 1 125 ? 5.360 3.376 9.290 1.00 88.62 125 LEU A C 1
ATOM 975 O O . LEU A 1 125 ? 4.209 3.083 8.950 1.00 88.62 125 LEU A O 1
ATOM 979 N N . PRO A 1 126 ? 5.766 3.279 10.575 1.00 89.31 126 PRO A N 1
ATOM 980 C CA . PRO A 1 126 ? 4.975 2.621 11.624 1.00 89.31 126 PRO A CA 1
ATOM 981 C C . PRO A 1 126 ? 3.605 3.238 11.907 1.00 89.31 126 PRO A C 1
ATOM 983 O O . PRO A 1 126 ? 2.684 2.530 12.304 1.00 89.31 126 PRO A O 1
ATOM 986 N N . GLU A 1 127 ? 3.457 4.549 11.709 1.00 88.25 127 GLU A N 1
ATOM 987 C CA . GLU A 1 127 ? 2.202 5.273 11.950 1.00 88.25 127 GLU A CA 1
ATOM 988 C C . GLU A 1 127 ? 1.446 5.594 10.651 1.00 88.25 127 GLU A C 1
ATOM 990 O O . GLU A 1 127 ? 0.573 6.463 10.646 1.00 88.25 127 GLU A O 1
ATOM 995 N N . TRP A 1 128 ? 1.775 4.930 9.533 1.00 90.38 128 TRP A N 1
ATOM 996 C CA . TRP A 1 128 ? 1.129 5.194 8.250 1.00 90.38 128 TRP A CA 1
ATOM 997 C C . TRP A 1 128 ? -0.166 4.388 8.086 1.00 90.38 128 TRP A C 1
ATOM 999 O O . TRP A 1 128 ? -0.125 3.167 7.914 1.00 90.38 128 TRP A O 1
ATOM 1009 N N . PRO A 1 129 ? -1.341 5.042 8.064 1.00 92.44 129 PRO A N 1
ATOM 1010 C CA . PRO A 1 129 ? -2.624 4.341 8.058 1.00 92.44 129 PRO A CA 1
ATOM 1011 C C . PRO A 1 129 ? -2.873 3.470 6.830 1.00 92.44 129 PRO A C 1
ATOM 1013 O O . PRO A 1 129 ? -3.533 2.438 6.918 1.00 92.44 129 PRO A O 1
ATOM 1016 N N . THR A 1 130 ? -2.329 3.872 5.681 1.00 92.81 130 THR A N 1
ATOM 1017 C CA . THR A 1 130 ? -2.459 3.128 4.427 1.00 92.81 130 THR A CA 1
ATOM 1018 C C . THR A 1 130 ? -1.873 1.724 4.552 1.00 92.81 130 THR A C 1
ATOM 1020 O O . THR A 1 130 ? -2.459 0.787 4.018 1.00 92.81 130 THR A O 1
ATOM 1023 N N . ALA A 1 131 ? -0.775 1.542 5.297 1.00 94.75 131 ALA A N 1
ATOM 1024 C CA . ALA A 1 131 ? -0.188 0.221 5.513 1.00 94.75 131 ALA A CA 1
ATOM 1025 C C . ALA A 1 131 ? -1.167 -0.720 6.240 1.00 94.75 131 ALA A C 1
ATOM 1027 O O . ALA A 1 131 ? -1.402 -1.833 5.772 1.00 94.75 131 ALA A O 1
ATOM 1028 N N . PHE A 1 132 ? -1.817 -0.246 7.308 1.00 96.12 132 PHE A N 1
ATOM 1029 C CA . PHE A 1 132 ? -2.833 -1.011 8.046 1.00 96.12 132 PHE A CA 1
ATOM 1030 C C . PHE A 1 132 ? -4.051 -1.346 7.180 1.00 96.12 132 PHE A C 1
ATOM 1032 O O . PHE A 1 132 ? -4.525 -2.481 7.174 1.00 96.12 132 PHE A O 1
ATOM 1039 N N . TYR A 1 133 ? -4.523 -0.395 6.372 1.00 96.19 133 TYR A N 1
ATOM 1040 C CA . TYR A 1 133 ? -5.614 -0.657 5.435 1.00 96.19 133 TYR A CA 1
ATOM 1041 C C . TYR A 1 133 ? -5.263 -1.719 4.386 1.00 96.19 133 TYR A C 1
ATOM 1043 O O . TYR A 1 133 ? -6.100 -2.563 4.064 1.00 96.19 133 TYR A O 1
ATOM 1051 N N . MET A 1 134 ? -4.024 -1.732 3.889 1.00 96.94 134 MET A N 1
ATOM 1052 C CA . MET A 1 134 ? -3.561 -2.778 2.976 1.00 96.94 134 MET A CA 1
ATOM 1053 C C . MET A 1 134 ? -3.460 -4.147 3.659 1.00 96.94 134 MET A C 1
ATOM 1055 O O . MET A 1 134 ? -3.822 -5.151 3.043 1.00 96.94 134 MET A O 1
ATOM 1059 N N . GLN A 1 135 ? -3.028 -4.204 4.925 1.00 97.56 135 GLN A N 1
ATOM 1060 C CA . GLN A 1 135 ? -3.040 -5.447 5.706 1.00 97.56 135 GLN A CA 1
ATOM 1061 C C . GLN A 1 135 ? -4.467 -5.969 5.872 1.00 97.56 135 GLN A C 1
ATOM 1063 O O . GLN A 1 135 ? -4.711 -7.149 5.632 1.00 97.56 135 GLN A O 1
ATOM 1068 N N . ALA A 1 136 ? -5.425 -5.092 6.183 1.00 97.19 136 ALA A N 1
ATOM 1069 C CA . ALA A 1 136 ? -6.826 -5.473 6.291 1.00 97.19 136 ALA A CA 1
ATOM 1070 C C . ALA A 1 136 ? -7.395 -6.044 4.985 1.00 97.19 136 ALA A C 1
ATOM 1072 O O . ALA A 1 136 ? -8.080 -7.066 5.002 1.00 97.19 136 ALA A O 1
ATOM 1073 N N . LEU A 1 137 ? -7.085 -5.421 3.841 1.00 97.25 137 LEU A N 1
ATOM 1074 C CA . LEU A 1 137 ? -7.485 -5.935 2.529 1.00 97.25 137 LEU A CA 1
ATOM 1075 C C . LEU A 1 137 ? -6.925 -7.341 2.272 1.00 97.25 137 LEU A C 1
ATOM 1077 O O . LEU A 1 137 ? -7.643 -8.212 1.779 1.00 97.25 137 LEU A O 1
ATOM 1081 N N . ALA A 1 138 ? -5.652 -7.565 2.602 1.00 97.81 138 ALA A N 1
ATOM 1082 C CA . ALA A 1 138 ? -5.007 -8.858 2.417 1.00 97.81 138 ALA A CA 1
ATOM 1083 C C . ALA A 1 138 ? -5.577 -9.929 3.357 1.00 97.81 138 ALA A C 1
ATOM 1085 O O . ALA A 1 138 ? -5.936 -11.008 2.895 1.00 97.81 138 ALA A O 1
ATOM 1086 N N . LEU A 1 139 ? -5.751 -9.614 4.643 1.00 97.50 139 LEU A N 1
ATOM 1087 C CA . LEU A 1 139 ? -6.350 -10.508 5.639 1.00 97.50 139 LEU A CA 1
ATOM 1088 C C . LEU A 1 139 ? -7.799 -10.863 5.297 1.00 97.50 139 LEU A C 1
ATOM 1090 O O . LEU A 1 139 ? -8.190 -12.024 5.398 1.00 97.50 139 LEU A O 1
ATOM 1094 N N . SER A 1 140 ? -8.582 -9.902 4.803 1.00 96.44 140 SER A N 1
ATOM 1095 C CA . SER A 1 140 ? -9.950 -10.171 4.356 1.00 96.44 140 SER A CA 1
ATOM 1096 C C . SER A 1 140 ? -9.977 -11.105 3.142 1.00 96.44 140 SER A C 1
ATOM 1098 O O . SER A 1 140 ? -10.816 -11.998 3.077 1.00 96.44 140 SER A O 1
ATOM 1100 N N . LYS A 1 141 ? -9.022 -10.984 2.208 1.00 96.00 141 LYS A N 1
ATOM 1101 C CA . LYS A 1 141 ? -8.877 -11.944 1.098 1.00 96.00 141 LYS A CA 1
ATOM 1102 C C . LYS A 1 141 ? -8.422 -13.334 1.543 1.00 96.00 141 LYS A C 1
ATOM 1104 O O . LYS A 1 141 ? -8.715 -14.295 0.838 1.00 96.00 141 LYS A O 1
ATOM 1109 N N . LEU A 1 142 ? -7.739 -13.437 2.681 1.00 96.50 142 LEU A N 1
ATOM 1110 C CA . LEU A 1 142 ? -7.318 -14.701 3.294 1.00 96.50 142 LEU A CA 1
ATOM 1111 C C . LEU A 1 142 ? -8.418 -15.365 4.143 1.00 96.50 142 LEU A C 1
ATOM 1113 O O . LEU A 1 142 ? -8.209 -16.478 4.620 1.00 96.50 142 LEU A O 1
ATOM 1117 N N . GLY A 1 143 ? -9.575 -14.719 4.335 1.00 95.69 143 GLY A N 1
ATOM 1118 C CA . GLY A 1 143 ? -10.648 -15.229 5.200 1.00 95.69 143 GLY A CA 1
ATOM 1119 C C . GLY A 1 143 ? -10.357 -15.068 6.695 1.00 95.69 143 GLY A C 1
ATOM 1120 O O . GLY A 1 143 ? -10.787 -15.883 7.509 1.00 95.69 143 GLY A O 1
ATOM 1121 N N . MET A 1 144 ? -9.550 -14.066 7.055 1.00 96.25 144 MET A N 1
ATOM 1122 C CA . MET A 1 144 ? -9.222 -13.708 8.436 1.00 96.25 144 MET A CA 1
ATOM 1123 C C . MET A 1 144 ? -9.965 -12.422 8.822 1.00 96.25 144 MET A C 1
ATOM 1125 O O . MET A 1 144 ? -9.357 -11.377 9.053 1.00 96.25 144 MET A O 1
ATOM 1129 N N . GLU A 1 145 ? -11.300 -12.462 8.836 1.00 94.00 145 GLU A N 1
ATOM 1130 C CA . GLU A 1 145 ? -12.146 -11.267 8.980 1.00 94.00 145 GLU A CA 1
ATOM 1131 C C . GLU A 1 145 ? -11.961 -10.531 10.311 1.00 94.00 145 GLU A C 1
ATOM 1133 O O . GLU A 1 145 ? -12.061 -9.305 10.340 1.00 94.00 145 GLU A O 1
ATOM 1138 N N . THR A 1 146 ? -11.687 -11.249 11.405 1.00 95.56 146 THR A N 1
ATOM 1139 C CA . THR A 1 146 ? -11.434 -10.629 12.717 1.00 95.56 146 THR A CA 1
ATOM 1140 C C . THR A 1 146 ? -10.207 -9.734 12.661 1.00 95.56 146 THR A C 1
ATOM 1142 O O . THR A 1 146 ? -10.280 -8.554 12.994 1.00 95.56 146 THR A O 1
ATOM 1145 N N . ASP A 1 147 ? -9.115 -10.277 12.135 1.00 95.94 147 ASP A N 1
ATOM 1146 C CA . ASP A 1 147 ? -7.829 -9.596 12.064 1.00 95.94 147 ASP A CA 1
ATOM 1147 C C . ASP A 1 147 ? -7.900 -8.459 11.038 1.00 95.94 147 ASP A C 1
ATOM 1149 O O . ASP A 1 147 ? -7.364 -7.374 11.254 1.00 95.94 147 ASP A O 1
ATOM 1153 N N . ALA A 1 148 ? -8.637 -8.661 9.941 1.00 95.31 148 ALA A N 1
ATOM 1154 C CA . ALA A 1 148 ? -8.905 -7.613 8.965 1.00 95.31 148 ALA A CA 1
ATOM 1155 C C . ALA A 1 148 ? -9.667 -6.428 9.580 1.00 95.31 148 ALA A C 1
ATOM 1157 O O . ALA A 1 148 ? -9.338 -5.270 9.310 1.00 95.31 148 ALA A O 1
ATOM 1158 N N . GLN A 1 149 ? -10.674 -6.699 10.413 1.00 95.25 149 GLN A N 1
ATOM 1159 C CA . GLN A 1 149 ? -11.450 -5.654 11.073 1.00 95.25 149 GLN A CA 1
ATOM 1160 C C . GLN A 1 149 ? -10.621 -4.900 12.116 1.00 95.25 149 GLN A C 1
ATOM 1162 O O . GLN A 1 149 ? -10.741 -3.676 12.212 1.00 95.25 149 GLN A O 1
ATOM 1167 N N . ASP A 1 150 ? -9.763 -5.601 12.854 1.00 95.75 150 ASP A N 1
ATOM 1168 C CA . ASP A 1 150 ? -8.830 -4.982 13.795 1.00 95.75 150 ASP A CA 1
ATOM 1169 C C . ASP A 1 150 ? -7.858 -4.047 13.058 1.00 95.75 150 ASP A C 1
ATOM 1171 O O . ASP A 1 150 ? -7.743 -2.876 13.419 1.00 95.75 150 ASP A O 1
ATOM 1175 N N . MET A 1 151 ? -7.281 -4.489 11.935 1.00 95.81 151 MET A N 1
ATOM 1176 C CA . MET A 1 151 ? -6.401 -3.646 11.113 1.00 95.81 151 MET A CA 1
ATOM 1177 C C . MET A 1 151 ? -7.128 -2.442 10.484 1.00 95.81 151 MET A C 1
ATOM 1179 O O . MET A 1 151 ? -6.552 -1.357 10.380 1.00 95.81 151 MET A O 1
ATOM 1183 N N . LEU A 1 152 ? -8.406 -2.578 10.101 1.00 94.38 152 LEU A N 1
ATOM 1184 C CA . LEU A 1 152 ? -9.228 -1.440 9.651 1.00 94.38 152 LEU A CA 1
ATOM 1185 C C . LEU A 1 152 ? -9.425 -0.404 10.761 1.00 94.38 152 LEU A C 1
ATOM 1187 O O . LEU A 1 152 ? -9.372 0.801 10.497 1.00 94.38 152 LEU A O 1
ATOM 1191 N N . ASN A 1 153 ? -9.660 -0.862 11.990 1.00 93.94 153 ASN A N 1
ATOM 1192 C CA . ASN A 1 153 ? -9.839 0.011 13.145 1.00 93.94 153 ASN A CA 1
ATOM 1193 C C . ASN A 1 153 ? -8.533 0.732 13.500 1.00 93.94 153 ASN A C 1
ATOM 1195 O O . ASN A 1 153 ? -8.551 1.944 13.735 1.00 93.94 153 ASN A O 1
ATOM 1199 N N . ASP A 1 154 ? -7.407 0.018 13.465 1.00 93.94 154 ASP A N 1
ATOM 1200 C CA . ASP A 1 154 ? -6.081 0.589 13.696 1.00 93.94 154 ASP A CA 1
ATOM 1201 C C . ASP A 1 154 ? -5.760 1.662 12.651 1.00 93.94 154 ASP A C 1
ATOM 1203 O O . ASP A 1 154 ? -5.438 2.796 13.020 1.00 93.94 154 ASP A O 1
ATOM 1207 N N . GLY A 1 155 ? -5.964 1.373 11.360 1.00 92.94 155 GLY A N 1
ATOM 1208 C CA . GLY A 1 155 ? -5.799 2.352 10.281 1.00 92.94 155 GLY A CA 1
ATOM 1209 C C . GLY A 1 155 ? -6.649 3.612 10.491 1.00 92.94 155 GLY A C 1
ATOM 1210 O O . GLY A 1 155 ? -6.138 4.733 10.423 1.00 92.94 155 GLY A O 1
ATOM 1211 N N . ALA A 1 156 ? -7.924 3.453 10.852 1.00 92.94 156 ALA A N 1
ATOM 1212 C CA . ALA A 1 156 ? -8.807 4.584 11.144 1.00 92.94 156 ALA A CA 1
ATOM 1213 C C . ALA A 1 156 ? -8.328 5.416 12.347 1.00 92.94 156 ALA A C 1
ATOM 1215 O O . ALA A 1 156 ? -8.437 6.647 12.343 1.00 92.94 156 ALA A O 1
ATOM 1216 N N . SER A 1 157 ? -7.775 4.762 13.371 1.00 91.62 157 SER A N 1
ATOM 1217 C CA . SER A 1 157 ? -7.247 5.432 14.560 1.00 91.62 157 SER A CA 1
ATOM 1218 C C . SER A 1 157 ? -6.010 6.285 14.243 1.00 91.62 157 SER A C 1
ATOM 1220 O O . SER A 1 157 ? -5.944 7.448 14.660 1.00 91.62 157 SER A O 1
ATOM 1222 N N . PHE A 1 158 ? -5.074 5.762 13.440 1.00 90.81 158 PHE A N 1
ATOM 1223 C CA . PHE A 1 158 ? -3.880 6.491 13.015 1.00 90.81 158 PHE A CA 1
ATOM 1224 C C . PHE A 1 158 ? -4.225 7.638 12.060 1.00 90.81 158 PHE A C 1
ATOM 1226 O O . PHE A 1 158 ? -3.645 8.719 12.180 1.00 90.81 158 PHE A O 1
ATOM 1233 N N . GLU A 1 159 ? -5.212 7.475 11.167 1.00 88.06 159 GLU A N 1
ATOM 1234 C CA . GLU A 1 159 ? -5.717 8.601 10.369 1.00 88.06 159 GLU A CA 1
ATOM 1235 C C . GLU A 1 159 ? -6.284 9.704 11.252 1.00 88.06 159 GLU A C 1
ATOM 1237 O O . GLU A 1 159 ? -5.899 10.859 11.094 1.00 88.06 159 GLU A O 1
ATOM 1242 N N . ALA A 1 160 ? -7.146 9.366 12.213 1.00 88.00 160 ALA A N 1
ATOM 1243 C CA . ALA A 1 160 ? -7.732 10.356 13.108 1.00 88.00 160 ALA A CA 1
ATOM 1244 C C . ALA A 1 160 ? -6.662 11.089 13.935 1.00 88.00 160 ALA A C 1
ATOM 1246 O O . ALA A 1 160 ? -6.759 12.304 14.132 1.00 88.00 160 ALA A O 1
ATOM 1247 N N . LYS A 1 161 ? -5.626 10.375 14.399 1.00 87.56 161 LYS A N 1
ATOM 1248 C CA . LYS A 1 161 ? -4.472 10.965 15.094 1.00 87.56 161 LYS A CA 1
ATOM 1249 C C . LYS A 1 161 ? -3.720 11.939 14.183 1.00 87.56 161 LYS A C 1
ATOM 1251 O O . LYS A 1 161 ? -3.503 13.087 14.569 1.00 87.56 161 LYS A O 1
ATOM 1256 N N . ARG A 1 162 ? -3.399 11.515 12.958 1.00 84.38 162 ARG A N 1
ATOM 1257 C CA . ARG A 1 162 ? -2.694 12.327 11.957 1.00 84.38 162 ARG A CA 1
ATOM 1258 C C . ARG A 1 162 ? -3.497 13.562 11.541 1.00 84.38 162 ARG A C 1
ATOM 1260 O O . ARG A 1 162 ? -2.946 14.656 11.503 1.00 84.38 162 ARG A O 1
ATOM 1267 N N . SER A 1 163 ? -4.802 13.430 11.309 1.00 82.12 163 SER A N 1
ATOM 1268 C CA . SER A 1 163 ? -5.685 14.559 10.990 1.00 82.12 163 SER A CA 1
ATOM 1269 C C . SER A 1 163 ? -5.756 15.580 12.127 1.00 82.12 163 SER A C 1
ATOM 1271 O O . SER A 1 163 ? -5.714 16.779 11.867 1.00 82.12 163 SER A O 1
ATOM 1273 N N . LYS A 1 164 ? -5.812 15.130 13.388 1.00 83.38 164 LYS A N 1
ATOM 1274 C CA . LYS A 1 164 ? -5.754 16.029 14.553 1.00 83.38 164 LYS A CA 1
ATOM 1275 C C . LYS A 1 164 ? -4.420 16.764 14.639 1.00 83.38 164 LYS A C 1
ATOM 1277 O O . LYS A 1 164 ? -4.415 17.967 14.878 1.00 83.38 164 LYS A O 1
ATOM 1282 N N . GLN A 1 165 ? -3.309 16.062 14.421 1.00 81.06 165 GLN A N 1
ATOM 1283 C CA . GLN A 1 165 ? -1.976 16.664 14.437 1.00 81.06 165 GLN A CA 1
ATOM 1284 C C . GLN A 1 165 ? -1.819 17.722 13.336 1.00 81.06 165 GLN A C 1
ATOM 1286 O O . GLN A 1 165 ? -1.321 18.813 13.602 1.00 81.06 165 GLN A O 1
ATOM 1291 N N . LEU A 1 166 ? -2.303 17.441 12.122 1.00 78.19 166 LEU A N 1
ATOM 1292 C CA . LEU A 1 166 ? -2.303 18.408 11.022 1.00 78.19 166 LEU A CA 1
ATOM 1293 C C . LEU A 1 166 ? -3.165 19.639 11.334 1.00 78.19 166 LEU A C 1
ATOM 1295 O O . LEU A 1 166 ? -2.721 20.757 11.094 1.00 78.19 166 LEU A O 1
ATOM 1299 N N . ALA A 1 167 ? -4.349 19.453 11.925 1.00 77.69 167 ALA A N 1
ATOM 1300 C CA . ALA A 1 167 ? -5.219 20.562 12.327 1.00 77.69 167 ALA A CA 1
ATOM 1301 C C . ALA A 1 167 ? -4.608 21.433 13.446 1.00 77.69 167 ALA A C 1
ATOM 1303 O O . ALA A 1 167 ? -4.772 22.651 13.459 1.00 77.69 167 ALA A O 1
ATOM 1304 N N . GLN A 1 168 ? -3.873 20.829 14.385 1.00 75.44 168 GLN A N 1
ATOM 1305 C CA . GLN A 1 168 ? -3.144 21.571 15.421 1.00 75.44 168 GLN A CA 1
ATOM 1306 C C . GLN A 1 168 ? -1.986 22.385 14.833 1.00 75.44 168 GLN A C 1
ATOM 1308 O O . GLN A 1 168 ? -1.763 23.531 15.229 1.00 75.44 168 GLN A O 1
ATOM 1313 N N . LEU A 1 169 ? -1.257 21.806 13.875 1.00 76.25 169 LEU A N 1
ATOM 1314 C CA . LEU A 1 169 ? -0.177 22.497 13.177 1.00 76.25 169 LEU A CA 1
ATOM 1315 C C . LEU A 1 169 ? -0.707 23.651 12.322 1.00 76.25 169 LEU A C 1
ATOM 1317 O O . LEU A 1 169 ? -0.117 24.726 12.365 1.00 76.25 169 LEU A O 1
ATOM 1321 N N . SER A 1 170 ? -1.824 23.476 11.607 1.00 72.56 170 SER A N 1
ATOM 1322 C CA . SER A 1 170 ? -2.415 24.558 10.808 1.00 72.56 170 SER A CA 1
ATOM 1323 C C . SER A 1 170 ? -2.848 25.735 11.681 1.00 72.56 170 SER A C 1
ATOM 1325 O O . SER A 1 170 ? -2.491 26.867 11.373 1.00 72.56 170 SER A O 1
ATOM 1327 N N . TYR A 1 171 ? -3.506 25.466 12.815 1.00 72.38 171 TYR A N 1
ATOM 1328 C CA . TYR A 1 171 ? -3.886 26.506 13.776 1.00 72.38 171 TYR A CA 1
ATOM 1329 C C . TYR A 1 171 ? -2.659 27.257 14.321 1.00 72.38 171 TYR A C 1
ATOM 1331 O O . TYR A 1 171 ? -2.628 28.483 14.357 1.00 72.38 171 TYR A O 1
ATOM 1339 N N . THR A 1 172 ? -1.596 26.526 14.674 1.00 72.75 172 THR A N 1
ATOM 1340 C CA . THR A 1 172 ? -0.355 27.126 15.196 1.00 72.75 172 THR A CA 1
ATOM 1341 C C . THR A 1 172 ? 0.368 27.976 14.142 1.00 72.75 172 THR A C 1
ATOM 1343 O O . THR A 1 172 ? 1.016 28.970 14.473 1.00 72.75 172 THR A O 1
ATOM 1346 N N . VAL A 1 173 ? 0.303 27.586 12.866 1.00 73.94 173 VAL A N 1
ATOM 1347 C CA . VAL A 1 173 ? 0.896 28.347 11.756 1.00 73.94 173 VAL A CA 1
ATOM 1348 C C . VAL A 1 173 ? 0.086 29.610 11.464 1.00 73.94 173 VAL A C 1
ATOM 1350 O O . VAL A 1 173 ? 0.695 30.661 11.274 1.00 73.94 173 VAL A O 1
ATOM 1353 N N . GLU A 1 174 ? -1.248 29.540 11.485 1.00 72.88 174 GLU A N 1
ATOM 1354 C CA . GLU A 1 174 ? -2.120 30.717 11.358 1.00 72.88 174 GLU A CA 1
ATOM 1355 C C . GLU A 1 174 ? -1.865 31.724 12.489 1.00 72.88 174 GLU A C 1
ATOM 1357 O O . GLU A 1 174 ? -1.581 32.886 12.211 1.00 72.88 174 GLU A O 1
ATOM 1362 N N . GLU A 1 175 ? -1.805 31.277 13.746 1.00 71.25 175 GLU A N 1
ATOM 1363 C CA . GLU A 1 175 ? -1.523 32.148 14.898 1.00 71.25 175 GLU A CA 1
ATOM 1364 C C . GLU A 1 175 ? -0.123 32.800 14.815 1.00 71.25 175 GLU A C 1
ATOM 1366 O O . GLU A 1 175 ? 0.068 33.977 15.144 1.00 71.25 175 GLU A O 1
ATOM 1371 N N . ARG A 1 176 ? 0.883 32.071 14.308 1.00 69.25 176 ARG A N 1
ATOM 1372 C CA . ARG A 1 176 ? 2.232 32.614 14.048 1.00 69.25 176 ARG A CA 1
ATOM 1373 C C . ARG A 1 176 ? 2.276 33.592 12.873 1.00 69.25 176 ARG A C 1
ATOM 1375 O O . ARG A 1 176 ? 3.070 34.532 12.900 1.00 69.25 176 ARG A O 1
ATOM 1382 N N . LEU A 1 177 ? 1.456 33.388 11.845 1.00 68.69 177 LEU A N 1
ATOM 1383 C CA . LEU A 1 177 ? 1.331 34.320 10.725 1.00 68.69 177 LEU A CA 1
ATOM 1384 C C . LEU A 1 177 ? 0.630 35.607 11.161 1.00 68.69 177 LEU A C 1
ATOM 1386 O O . LEU A 1 177 ? 1.128 36.687 10.855 1.00 68.69 177 LEU A O 1
ATOM 1390 N N . GLU A 1 178 ? -0.461 35.510 11.920 1.00 70.50 178 GLU A N 1
ATOM 1391 C CA . GLU A 1 178 ? -1.191 36.670 12.440 1.00 70.50 178 GLU A CA 1
ATOM 1392 C C . GLU A 1 178 ? -0.340 37.489 13.417 1.00 70.50 178 GLU A C 1
ATOM 1394 O O . GLU A 1 178 ? -0.228 38.709 13.270 1.00 70.50 178 GLU A O 1
ATOM 139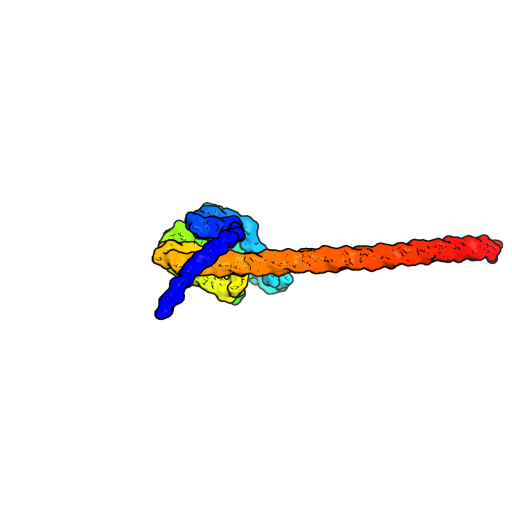9 N N . SER A 1 179 ? 0.351 36.835 14.355 1.00 69.38 179 SER A N 1
ATOM 1400 C CA . SER A 1 179 ? 1.284 37.518 15.263 1.00 69.38 179 SER A CA 1
ATOM 1401 C C . SER A 1 179 ? 2.479 38.132 14.521 1.00 69.38 179 SER A C 1
ATOM 1403 O O . SER A 1 179 ? 2.845 39.281 14.779 1.00 69.38 179 SER A O 1
ATOM 1405 N N . GLY A 1 180 ? 3.050 37.429 13.538 1.00 71.06 180 GLY A N 1
ATOM 1406 C CA . GLY A 1 180 ? 4.150 37.938 12.715 1.00 71.06 180 GLY A CA 1
ATOM 1407 C C . GLY A 1 180 ? 3.762 39.103 11.793 1.00 71.06 180 GLY A C 1
ATOM 1408 O O . GLY A 1 180 ? 4.579 39.998 11.557 1.00 71.06 180 GLY A O 1
ATOM 1409 N N . LEU A 1 181 ? 2.529 39.117 11.277 1.00 67.19 181 LEU A N 1
ATOM 1410 C CA . LEU A 1 181 ? 1.960 40.233 10.514 1.00 67.19 181 LEU A CA 1
ATOM 1411 C C . LEU A 1 181 ? 1.661 41.428 11.428 1.00 67.19 181 LEU A C 1
ATOM 1413 O O . LEU A 1 181 ? 1.997 42.557 11.073 1.00 67.19 181 LEU A O 1
ATOM 1417 N N . SER A 1 182 ? 1.115 41.186 12.625 1.00 65.06 182 SER A N 1
ATOM 1418 C CA . SER A 1 182 ? 0.864 42.225 13.630 1.00 65.06 182 SER A CA 1
ATOM 1419 C C . SER A 1 182 ? 2.155 42.935 14.061 1.00 65.06 182 SER A C 1
ATOM 1421 O O . SER A 1 182 ? 2.185 44.165 14.123 1.00 65.06 182 SER A O 1
ATOM 1423 N N . CYS A 1 183 ? 3.248 42.198 14.300 1.00 59.97 183 CYS A N 1
ATOM 1424 C CA . CYS A 1 183 ? 4.550 42.799 14.611 1.00 59.97 183 CYS A CA 1
ATOM 1425 C C . CYS A 1 183 ? 5.073 43.674 13.459 1.00 59.97 183 CYS A C 1
ATOM 1427 O O . CYS A 1 183 ? 5.431 44.829 13.688 1.00 59.97 183 CYS A O 1
ATOM 1429 N N . ARG A 1 184 ? 5.043 43.184 12.211 1.00 61.78 184 ARG A N 1
ATOM 1430 C CA . ARG A 1 184 ? 5.518 43.957 11.046 1.00 61.78 184 ARG A CA 1
ATOM 1431 C C . ARG A 1 184 ? 4.696 45.216 10.773 1.00 61.78 184 ARG A C 1
ATOM 1433 O O . ARG A 1 184 ? 5.257 46.236 10.381 1.00 61.78 184 ARG A O 1
ATOM 1440 N N . LEU A 1 185 ? 3.381 45.172 10.994 1.00 59.81 185 LEU A N 1
ATOM 1441 C CA . LEU A 1 185 ? 2.525 46.356 10.879 1.00 59.81 185 LEU A CA 1
ATOM 1442 C C . LEU A 1 185 ? 2.862 47.407 11.946 1.00 59.81 185 LEU A C 1
ATOM 1444 O O . LEU A 1 185 ? 2.919 48.591 11.625 1.00 59.81 185 LEU A O 1
ATOM 1448 N N . SER A 1 186 ? 3.158 46.991 13.183 1.00 60.94 186 SER A N 1
ATOM 1449 C CA . SER A 1 186 ? 3.579 47.918 14.245 1.00 60.94 186 SER A CA 1
ATOM 1450 C C . SER A 1 186 ? 4.936 48.592 13.968 1.00 60.94 186 SER A C 1
ATOM 1452 O O . SER A 1 186 ? 5.125 49.770 14.281 1.00 60.94 186 SER A O 1
ATOM 1454 N N . GLU A 1 187 ? 5.870 47.887 13.321 1.00 59.41 187 GLU A N 1
ATOM 1455 C CA . GLU A 1 187 ? 7.168 48.436 12.902 1.00 59.41 187 GLU A CA 1
ATOM 1456 C C . GLU A 1 187 ? 7.027 49.445 11.751 1.00 59.41 187 GLU A C 1
ATOM 1458 O O . GLU A 1 187 ? 7.669 50.498 11.770 1.00 59.41 187 GLU A O 1
ATOM 1463 N N . LEU A 1 188 ? 6.151 49.169 10.778 1.00 55.12 188 LEU A N 1
ATOM 1464 C CA . LEU A 1 188 ? 5.836 50.096 9.684 1.00 55.12 188 LEU A CA 1
ATOM 1465 C C . LEU A 1 188 ? 5.140 51.366 10.193 1.00 55.12 188 LEU A C 1
ATOM 1467 O O . LEU A 1 188 ? 5.527 52.464 9.793 1.00 55.12 188 LEU A O 1
ATOM 1471 N N . ASP A 1 189 ? 4.179 51.237 11.111 1.00 56.91 189 ASP A N 1
ATOM 1472 C CA . ASP A 1 189 ? 3.483 52.381 11.719 1.00 56.91 189 ASP A CA 1
ATOM 1473 C C . ASP A 1 189 ? 4.437 53.244 12.570 1.00 56.91 189 ASP A C 1
ATOM 1475 O O . ASP A 1 189 ? 4.382 54.475 12.546 1.00 56.91 189 ASP A O 1
ATOM 1479 N N . SER A 1 190 ? 5.408 52.617 13.244 1.00 56.50 190 SER A N 1
ATOM 1480 C CA . SER A 1 190 ? 6.493 53.325 13.939 1.00 56.50 190 SER A CA 1
ATOM 1481 C C . SER A 1 190 ? 7.425 54.058 12.962 1.00 56.50 190 SER A C 1
ATOM 1483 O O . SER A 1 190 ? 7.831 55.190 13.221 1.00 56.50 190 SER A O 1
ATOM 1485 N N . SER A 1 191 ? 7.740 53.452 11.812 1.00 54.84 191 SER A N 1
ATOM 1486 C CA . SER A 1 191 ? 8.601 54.048 10.779 1.00 54.84 191 SER A CA 1
ATOM 1487 C C . SER A 1 191 ? 7.940 55.237 10.063 1.00 54.84 191 SER A C 1
ATOM 1489 O O . SER A 1 191 ? 8.604 56.238 9.796 1.00 54.84 191 SER A O 1
ATOM 1491 N N . LEU A 1 192 ? 6.624 55.184 9.825 1.00 51.72 192 LEU A N 1
ATOM 1492 C CA . LEU A 1 192 ? 5.829 56.300 9.292 1.00 51.72 192 LEU A CA 1
ATOM 1493 C C . LEU A 1 192 ? 5.723 57.470 10.282 1.00 51.72 192 LEU A C 1
ATOM 1495 O O . LEU A 1 192 ? 5.906 58.617 9.875 1.00 51.72 192 LEU A O 1
ATOM 1499 N N . ARG A 1 193 ? 5.555 57.203 11.586 1.00 51.81 193 ARG A N 1
ATOM 1500 C CA . ARG A 1 193 ? 5.623 58.249 12.631 1.00 51.81 193 ARG A CA 1
ATOM 1501 C C . ARG A 1 193 ? 7.011 58.893 12.737 1.00 51.81 193 ARG A C 1
ATOM 1503 O O . ARG A 1 193 ? 7.115 60.086 13.006 1.00 51.81 193 ARG A O 1
ATOM 1510 N N . PHE A 1 194 ? 8.084 58.147 12.470 1.00 49.84 194 PHE A N 1
ATOM 1511 C CA . PHE A 1 194 ? 9.441 58.704 12.344 1.00 49.84 194 PHE A CA 1
ATOM 1512 C C . PHE A 1 194 ? 9.692 59.411 10.995 1.00 49.84 194 PHE A C 1
ATOM 1514 O O . PHE A 1 194 ? 10.596 60.244 10.892 1.00 49.84 194 PHE A O 1
ATOM 1521 N N . GLY A 1 195 ? 8.887 59.126 9.968 1.00 45.53 195 GLY A N 1
ATOM 1522 C CA . GLY A 1 195 ? 8.901 59.806 8.672 1.00 45.53 195 GLY A CA 1
ATOM 1523 C C . GLY A 1 195 ? 8.406 61.253 8.739 1.00 45.53 195 GLY A C 1
ATOM 1524 O O . GLY A 1 195 ? 8.947 62.108 8.039 1.00 45.53 195 GLY A O 1
ATOM 1525 N N . GLU A 1 196 ? 7.475 61.568 9.644 1.00 44.66 196 GLU A N 1
ATOM 1526 C CA . GLU A 1 196 ? 7.058 62.956 9.895 1.00 44.66 196 GLU A CA 1
ATOM 1527 C C . GLU A 1 196 ? 8.163 63.784 10.576 1.00 44.66 196 GLU A C 1
ATOM 1529 O O . GLU A 1 196 ? 8.281 64.978 10.312 1.00 44.66 196 GLU A O 1
ATOM 1534 N N . ALA A 1 197 ? 9.068 63.158 11.342 1.00 45.25 197 ALA A N 1
ATOM 1535 C CA . ALA A 1 197 ? 10.223 63.850 11.927 1.00 45.25 197 ALA A CA 1
ATOM 1536 C C . ALA A 1 197 ? 11.306 64.216 10.889 1.00 45.25 197 ALA A C 1
ATOM 1538 O O . ALA A 1 197 ? 12.088 65.148 11.102 1.00 45.25 197 ALA A O 1
ATOM 1539 N N . ARG A 1 198 ? 11.356 63.519 9.743 1.00 46.22 198 ARG A N 1
ATOM 1540 C CA . ARG A 1 198 ? 12.281 63.846 8.642 1.00 46.22 198 ARG A CA 1
ATOM 1541 C C . ARG A 1 198 ? 11.801 65.017 7.788 1.00 46.22 198 ARG A C 1
ATOM 1543 O O . ARG A 1 198 ? 12.642 65.756 7.279 1.00 46.22 198 ARG A O 1
ATOM 1550 N N . VAL A 1 199 ? 10.488 65.235 7.677 1.00 49.00 199 VAL A N 1
ATOM 1551 C CA . VAL A 1 199 ? 9.947 66.420 6.988 1.00 49.00 199 VAL A CA 1
ATOM 1552 C C . VAL A 1 199 ? 10.248 67.683 7.798 1.00 49.00 199 VAL A C 1
ATOM 1554 O O . VAL A 1 199 ? 10.667 68.686 7.223 1.00 49.00 199 VAL A O 1
ATOM 1557 N N . THR A 1 200 ? 10.181 67.626 9.131 1.00 49.12 200 THR A N 1
ATOM 1558 C CA . THR A 1 200 ? 10.564 68.766 9.980 1.00 49.12 200 THR A CA 1
ATOM 1559 C C . THR A 1 200 ? 12.057 69.081 9.881 1.00 49.12 200 THR A C 1
ATOM 1561 O O . THR A 1 200 ? 12.424 70.248 9.771 1.00 49.12 200 THR A O 1
ATOM 1564 N N . TYR A 1 201 ? 12.930 68.065 9.834 1.00 47.41 201 TYR A N 1
ATOM 1565 C CA . TYR A 1 201 ? 14.371 68.285 9.645 1.00 47.41 201 TYR A CA 1
ATOM 1566 C C . TYR A 1 201 ? 14.707 68.879 8.270 1.00 47.41 201 TYR A C 1
ATOM 1568 O O . TYR A 1 201 ? 15.577 69.743 8.189 1.00 47.41 201 TYR A O 1
ATOM 1576 N N . ALA A 1 202 ? 14.003 68.479 7.205 1.00 48.97 202 ALA A N 1
ATOM 1577 C CA . ALA A 1 202 ? 14.187 69.065 5.877 1.00 48.97 202 ALA A CA 1
ATOM 1578 C C . ALA A 1 202 ? 13.727 70.536 5.815 1.00 48.97 202 ALA A C 1
ATOM 1580 O O . ALA A 1 202 ? 14.407 71.355 5.202 1.00 48.97 202 ALA A O 1
ATOM 1581 N N . VAL A 1 203 ? 12.633 70.901 6.497 1.00 51.03 203 VAL A N 1
ATOM 1582 C CA . VAL A 1 203 ? 12.160 72.299 6.583 1.00 51.03 203 VAL A CA 1
ATOM 1583 C C . VAL A 1 203 ? 13.086 73.168 7.453 1.00 51.03 203 VAL A C 1
ATOM 1585 O O . VAL A 1 203 ? 13.335 74.327 7.116 1.00 51.03 203 VAL A O 1
ATOM 1588 N N . ILE A 1 204 ? 13.659 72.615 8.528 1.00 53.25 204 ILE A N 1
ATOM 1589 C CA . ILE A 1 204 ? 14.630 73.321 9.386 1.00 53.25 204 ILE A CA 1
ATOM 1590 C C . ILE A 1 204 ? 15.980 73.523 8.670 1.00 53.25 204 ILE A C 1
ATOM 1592 O O . ILE A 1 204 ? 16.595 74.574 8.816 1.00 53.25 204 ILE A O 1
ATOM 1596 N N . LEU A 1 205 ? 16.439 72.569 7.851 1.00 51.59 205 LEU A N 1
ATOM 1597 C CA . LEU A 1 205 ? 17.682 72.721 7.077 1.00 51.59 205 LEU A CA 1
ATOM 1598 C C . LEU A 1 205 ? 17.563 73.713 5.905 1.00 51.59 205 LEU A C 1
ATOM 1600 O O . LEU A 1 205 ? 18.557 74.337 5.548 1.00 51.59 205 LEU A O 1
ATOM 1604 N N . LEU A 1 206 ? 16.370 73.898 5.330 1.00 48.22 206 LEU A N 1
ATOM 1605 C CA . LEU A 1 206 ? 16.126 74.839 4.223 1.00 48.22 206 LEU A CA 1
ATOM 1606 C C . LEU A 1 206 ? 15.914 76.299 4.660 1.00 48.22 206 LEU A C 1
ATOM 1608 O O . LEU A 1 206 ? 15.858 77.173 3.806 1.00 48.22 206 LEU A O 1
ATOM 1612 N N . SER A 1 207 ? 15.802 76.573 5.961 1.00 49.88 207 SER A N 1
ATOM 1613 C CA . SER A 1 207 ? 15.662 77.933 6.514 1.00 49.88 207 SER A CA 1
ATOM 1614 C C . SER A 1 207 ? 16.967 78.494 7.107 1.00 49.88 207 SER A C 1
ATOM 1616 O O . SER A 1 207 ? 16.976 79.598 7.647 1.00 49.88 207 SER A O 1
ATOM 1618 N N . LEU A 1 208 ? 18.071 77.745 6.985 1.00 53.09 208 LEU A N 1
ATOM 1619 C CA . LEU A 1 208 ? 19.429 78.125 7.405 1.00 53.09 208 LEU A CA 1
ATOM 1620 C C . LEU A 1 208 ? 20.402 78.340 6.224 1.00 53.09 208 LEU A C 1
ATOM 1622 O O . LEU A 1 208 ? 21.605 78.481 6.445 1.00 53.09 208 LEU A O 1
ATOM 1626 N N . LEU A 1 209 ? 19.886 78.395 4.992 1.00 52.94 209 LEU A N 1
ATOM 1627 C CA . LEU A 1 209 ? 20.570 78.868 3.781 1.00 52.94 209 LEU A CA 1
ATOM 1628 C C . LEU A 1 209 ? 19.820 80.082 3.228 1.00 52.94 209 LEU A C 1
ATOM 1630 O O . LEU A 1 209 ? 20.507 81.006 2.742 1.00 52.94 209 LEU A O 1
#

Secondary structure (DSSP, 8-state):
---------------HHHHHHHTT-HHHHHHHHHHHTTGGGTTS-----GGGGSHHHHHHHHHHHHHHHHHHTT-HHHHHHHHHHHHHH-SS--HHHHHHHHHHHHHTT-HHHHHHHHHHHHHH-TT-HHHHHHHHHHHHHTT-HHHHHHHHHHHHHHHHHHHHHHHHHHHHHHHHHHHHHHHHHHHHHHHHHHHHHHHHHHHHHTT--

InterPro domains:
  IPR011990 Tetratricopeptide-like helical domain superfamily [G3DSA:1.25.40.10] (58-173)
  IPR011990 Tetratricopeptide-like helical domain superfamily [SSF48452] (60-159)
  IPR045845 Serine/threonine-protein kinase BSK [PTHR45863] (5-164)
  IPR058209 Serine/threonine-protein kinase BSK1-like, TPR repeats [PF25575] (19-136)

Radius of gyration: 27.04 Å; chains: 1; bounding box: 45×94×52 Å

Foldseek 3Di:
DDPPPDPPPDVLPDDQLLVCLVVLVLVSNLVVLLVCDLVVVVVPPDDPDPVCVDPLNVLLVVLVVQLSVCLNVLVLVSVLVSLVVNCVSDPQDRLSSLLSNLSSCVVVLNLVSSLVSLVVSCVNPVLALSSLSSNLSSCVSVVNNVSSVVSSVSSSVSVVVVVVVVVVVVVVVVVVVVVVVVVVVVVVVVVVVVVVVVVVVVVVVVVVD

pLDDT: mean 79.79, std 19.28, range [34.91, 98.25]

Sequence (209 aa):
MGLTKTPVVLPTLLSPLGKACARMDLTAVHDILLKTGYKDEEGAENELSFQEWTQQVQDMLNTKKFGDIAFRDKDFKSAIDYYSKLVSMMSVPSSTVFVRRALSYLMIGQPELALRDAMQAQVCLPEWPTAFYMQALALSKLGMETDAQDMLNDGASFEAKRSKQLAQLSYTVEERLESGLSCRLSELDSSLRFGEARVTYAVILLSLL

Organism: NCBI:txid2727405